Protein AF-A0A1J1IBJ7-F1 (afdb_monomer_lite)

Organism: NCBI:txid568069

Structure (mmCIF, N/CA/C/O backbone):
data_AF-A0A1J1IBJ7-F1
#
_entry.id   AF-A0A1J1IBJ7-F1
#
loop_
_atom_site.group_PDB
_atom_site.id
_atom_site.type_symbol
_atom_site.label_atom_id
_atom_site.label_alt_id
_atom_site.label_comp_id
_atom_site.label_asym_id
_atom_site.label_entity_id
_atom_site.label_seq_id
_atom_site.pdbx_PDB_ins_code
_atom_site.Cartn_x
_atom_site.Cartn_y
_atom_site.Cartn_z
_atom_site.occupancy
_atom_site.B_iso_or_equiv
_atom_site.auth_seq_id
_atom_site.auth_comp_id
_atom_site.auth_asym_id
_atom_site.auth_atom_id
_atom_site.pdbx_PDB_model_num
ATOM 1 N N . MET A 1 1 ? 1.649 21.809 20.570 1.00 41.25 1 MET A N 1
ATOM 2 C CA . MET A 1 1 ? 2.883 21.825 21.387 1.00 41.25 1 MET A CA 1
ATOM 3 C C . MET A 1 1 ? 2.924 20.661 22.381 1.00 41.25 1 MET A C 1
ATOM 5 O O . MET A 1 1 ? 3.932 19.978 22.420 1.00 41.25 1 MET A O 1
ATOM 9 N N . GLU A 1 2 ? 1.843 20.361 23.115 1.00 36.00 2 GLU A N 1
ATOM 10 C CA . GLU A 1 2 ? 1.805 19.219 24.062 1.00 36.00 2 GLU A CA 1
ATOM 11 C C . GLU A 1 2 ? 1.763 17.828 23.388 1.00 36.00 2 GLU A C 1
ATOM 13 O O . GLU A 1 2 ? 2.371 16.884 23.884 1.00 36.00 2 GLU A O 1
ATOM 18 N N . LEU A 1 3 ? 1.113 17.695 22.224 1.00 38.12 3 LEU A N 1
ATOM 19 C CA . LEU A 1 3 ? 1.015 16.422 21.486 1.00 38.12 3 LEU A CA 1
ATOM 20 C C . LEU A 1 3 ? 2.350 15.972 20.867 1.00 38.12 3 LEU A C 1
ATOM 22 O O . LEU A 1 3 ? 2.712 14.803 20.975 1.00 38.12 3 LEU A O 1
ATOM 26 N N . GLU A 1 4 ? 3.125 16.901 20.297 1.00 35.66 4 GLU A N 1
ATOM 27 C CA . GLU A 1 4 ? 4.469 16.604 19.777 1.00 35.66 4 GLU A CA 1
ATOM 28 C C . GLU A 1 4 ? 5.432 16.202 20.898 1.00 35.66 4 GLU A C 1
ATOM 30 O O . GLU A 1 4 ? 6.234 15.283 20.728 1.00 35.66 4 GLU A O 1
ATOM 35 N N . GLN A 1 5 ? 5.316 16.833 22.072 1.00 36.25 5 GLN A N 1
ATOM 36 C CA . GLN A 1 5 ? 6.072 16.427 23.254 1.00 36.25 5 GLN A CA 1
ATOM 37 C C . GLN A 1 5 ? 5.669 15.028 23.727 1.00 36.25 5 GLN A C 1
ATOM 39 O O . GLN A 1 5 ? 6.546 14.240 24.061 1.00 36.25 5 GLN A O 1
ATOM 44 N N . SER A 1 6 ? 4.379 14.680 23.699 1.00 34.84 6 SER A N 1
ATOM 45 C CA . SER A 1 6 ? 3.894 13.349 24.090 1.00 34.84 6 SER A CA 1
ATOM 46 C C . SER A 1 6 ? 4.402 12.239 23.159 1.00 34.84 6 SER A C 1
ATOM 48 O O . SER A 1 6 ? 4.945 11.234 23.626 1.00 34.84 6 SER A O 1
ATOM 50 N N . ALA A 1 7 ? 4.329 12.440 21.839 1.00 45.09 7 ALA A N 1
ATOM 51 C CA . ALA A 1 7 ? 4.849 11.484 20.859 1.00 45.09 7 ALA A CA 1
ATOM 52 C C . ALA A 1 7 ? 6.376 11.317 20.974 1.00 45.09 7 ALA A C 1
ATOM 54 O O . ALA A 1 7 ? 6.885 10.193 20.980 1.00 45.09 7 ALA A O 1
AT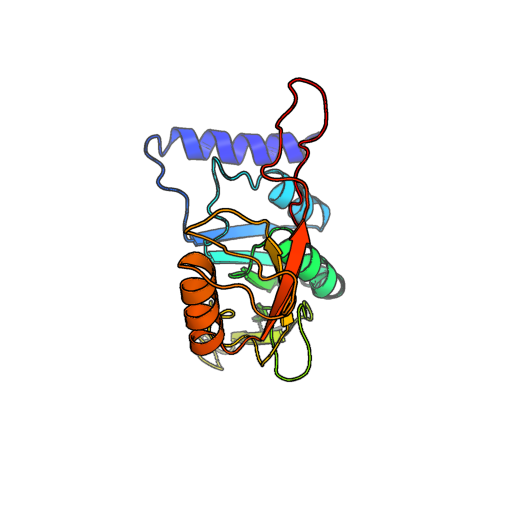OM 55 N N . THR A 1 8 ? 7.099 12.427 21.157 1.00 42.75 8 THR A N 1
ATOM 56 C CA . THR A 1 8 ? 8.558 12.433 21.349 1.00 42.75 8 THR A CA 1
ATOM 57 C C . THR A 1 8 ? 8.954 11.717 22.640 1.00 42.75 8 THR A C 1
ATOM 59 O O . THR A 1 8 ? 9.826 10.852 22.617 1.00 42.75 8 THR A O 1
ATOM 62 N N . LEU A 1 9 ? 8.258 11.984 23.750 1.00 42.09 9 LEU A N 1
ATOM 63 C CA . LEU A 1 9 ? 8.483 11.315 25.033 1.00 42.09 9 LEU A CA 1
ATOM 64 C C . LEU A 1 9 ? 8.224 9.810 24.942 1.00 42.09 9 LEU A C 1
ATOM 66 O O . LEU A 1 9 ? 8.985 9.032 25.510 1.00 42.09 9 LEU A O 1
ATOM 70 N N . THR A 1 10 ? 7.198 9.388 24.202 1.00 53.19 10 THR A N 1
ATOM 71 C CA . THR A 1 10 ? 6.891 7.963 24.007 1.00 53.19 10 THR A CA 1
ATOM 72 C C . THR A 1 10 ? 8.013 7.268 23.230 1.00 53.19 10 THR A C 1
ATOM 74 O O . THR A 1 10 ? 8.486 6.212 23.650 1.00 53.19 10 THR A O 1
ATOM 77 N N . LEU A 1 11 ? 8.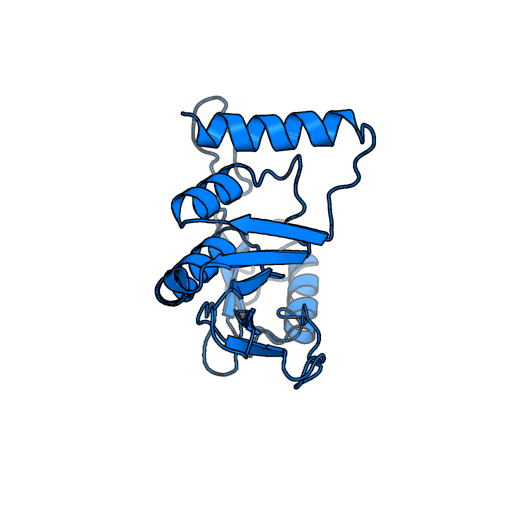521 7.890 22.158 1.00 51.34 11 LEU A N 1
ATOM 78 C CA . LEU A 1 11 ? 9.643 7.362 21.372 1.00 51.34 11 LEU A CA 1
ATOM 79 C C . LEU A 1 11 ? 10.962 7.335 22.166 1.00 51.34 11 LEU A C 1
ATOM 81 O O . LEU A 1 11 ? 11.715 6.359 22.104 1.00 51.34 11 LEU A O 1
ATOM 85 N N . GLU A 1 12 ? 11.252 8.388 22.931 1.00 51.00 12 GLU A N 1
ATOM 86 C CA . GLU A 1 12 ? 12.464 8.504 23.750 1.00 51.00 12 GLU A CA 1
ATOM 87 C C . GLU A 1 12 ? 12.480 7.512 24.916 1.00 51.00 12 GLU A C 1
ATOM 89 O O . GLU A 1 12 ? 13.509 6.895 25.205 1.00 51.00 12 GLU A O 1
ATOM 94 N N . HIS A 1 13 ? 11.341 7.320 25.585 1.00 48.47 13 HIS A N 1
ATOM 95 C CA . HIS A 1 13 ? 11.230 6.350 26.671 1.00 48.47 13 HIS A CA 1
ATOM 96 C C . HIS A 1 13 ? 11.378 4.918 26.138 1.00 48.47 13 HIS A C 1
ATOM 98 O O . HIS A 1 13 ? 12.060 4.096 26.748 1.00 48.47 13 HIS A O 1
ATOM 104 N N . TYR A 1 14 ? 10.810 4.629 24.965 1.00 47.44 14 TYR A N 1
ATOM 105 C CA . TYR A 1 14 ? 10.837 3.298 24.358 1.00 47.44 14 TYR A CA 1
ATOM 106 C C . TYR A 1 14 ? 12.221 2.925 23.795 1.00 47.44 14 TYR A C 1
ATOM 108 O O . TYR A 1 14 ? 12.708 1.812 23.999 1.00 47.44 14 TYR A O 1
ATOM 116 N N . THR A 1 15 ? 12.907 3.874 23.150 1.00 49.31 15 THR A N 1
ATOM 117 C CA . THR A 1 15 ? 14.286 3.695 22.650 1.00 49.31 15 THR A CA 1
ATOM 118 C C . THR A 1 15 ? 15.303 3.507 23.779 1.00 49.31 15 THR A C 1
ATOM 120 O O . THR A 1 15 ? 16.242 2.727 23.622 1.00 49.31 15 THR A O 1
ATOM 123 N N . LYS A 1 16 ? 15.100 4.148 24.940 1.00 52.22 16 LYS A N 1
ATOM 124 C CA . LYS A 1 16 ? 15.929 3.933 26.141 1.00 52.22 16 LYS A CA 1
ATOM 125 C C . LYS A 1 16 ? 15.824 2.519 26.709 1.00 52.22 16 LYS A C 1
ATOM 127 O O . LYS A 1 16 ? 16.809 2.013 27.240 1.00 52.22 16 LYS A O 1
ATOM 132 N N . ILE A 1 17 ? 14.653 1.892 26.611 1.00 53.22 17 ILE A N 1
ATOM 133 C CA . ILE A 1 17 ? 14.421 0.538 27.135 1.00 53.22 17 ILE A CA 1
ATOM 134 C C . ILE A 1 17 ? 14.985 -0.529 26.177 1.00 53.22 17 ILE A C 1
ATOM 136 O O . ILE A 1 17 ? 15.429 -1.587 26.624 1.00 53.22 17 ILE A O 1
ATOM 140 N N . HIS A 1 18 ? 15.048 -0.242 24.871 1.00 50.12 18 HIS A N 1
ATOM 141 C CA . HIS A 1 18 ? 15.483 -1.196 23.844 1.00 50.12 18 HIS A CA 1
ATOM 142 C C . HIS A 1 18 ? 16.596 -0.632 22.933 1.00 50.12 18 HIS A C 1
ATOM 144 O O . HIS A 1 18 ? 16.348 -0.314 21.768 1.00 50.12 18 HIS A O 1
ATOM 150 N N . PRO A 1 19 ? 17.853 -0.559 23.417 1.00 47.25 19 PRO A N 1
ATOM 151 C CA . PRO A 1 19 ? 18.976 0.048 22.686 1.00 47.25 19 PRO A CA 1
ATOM 152 C C . PRO A 1 19 ? 19.415 -0.719 21.420 1.00 47.25 19 PRO A C 1
ATOM 154 O O . PRO A 1 19 ? 20.120 -0.158 20.589 1.00 47.25 19 PRO A O 1
ATOM 157 N N . ASN A 1 20 ? 18.964 -1.968 21.241 1.00 48.66 20 ASN A N 1
ATOM 158 C CA . ASN A 1 20 ? 19.211 -2.816 20.065 1.00 48.66 20 ASN A CA 1
ATOM 159 C C . ASN A 1 20 ? 17.920 -3.063 19.255 1.00 48.66 20 ASN A C 1
ATOM 161 O O . ASN A 1 20 ? 17.611 -4.203 18.908 1.00 48.66 20 ASN A O 1
ATOM 165 N N . MET A 1 21 ? 17.111 -2.027 19.004 1.00 50.44 21 MET A N 1
ATOM 166 C CA . MET A 1 21 ? 15.861 -2.188 18.249 1.00 50.44 21 MET A CA 1
ATOM 167 C C . MET A 1 21 ? 16.121 -2.612 16.797 1.00 50.44 21 MET A C 1
ATOM 169 O O . MET A 1 21 ? 16.517 -1.817 15.946 1.00 50.44 21 MET A O 1
ATOM 173 N N . THR A 1 22 ? 15.796 -3.863 16.489 1.00 56.59 22 THR A N 1
ATOM 174 C CA . THR A 1 22 ? 15.339 -4.249 15.152 1.00 56.59 22 THR A CA 1
ATOM 175 C C . THR A 1 22 ? 14.084 -3.439 14.822 1.00 56.59 22 THR A C 1
ATOM 177 O O . THR A 1 22 ? 13.215 -3.317 15.686 1.00 56.59 22 THR A O 1
ATOM 180 N N . LYS A 1 23 ? 13.971 -2.883 13.605 1.00 60.41 23 LYS A N 1
ATOM 181 C CA . LYS A 1 23 ? 12.782 -2.117 13.182 1.00 60.41 23 LYS A CA 1
ATOM 182 C C . LYS A 1 23 ? 11.502 -2.882 13.546 1.00 60.41 23 LYS A C 1
ATOM 184 O O . LYS A 1 23 ? 11.388 -4.060 13.203 1.00 60.41 23 LYS A O 1
ATOM 189 N N . GLN A 1 24 ? 10.568 -2.234 14.245 1.00 60.50 24 GLN A N 1
ATOM 190 C CA . GLN A 1 24 ? 9.348 -2.892 14.720 1.00 60.50 24 GLN A CA 1
ATOM 191 C C . GLN A 1 24 ? 8.516 -3.380 13.532 1.00 60.50 24 GLN A C 1
ATOM 193 O O . GLN A 1 24 ? 8.136 -2.604 12.654 1.00 60.50 24 GLN A O 1
ATOM 198 N N . SER A 1 25 ? 8.265 -4.688 13.492 1.00 75.25 25 SER A N 1
ATOM 199 C CA . SER A 1 25 ? 7.474 -5.327 12.441 1.00 75.25 25 SER A CA 1
ATOM 200 C C . SER A 1 25 ? 5.986 -5.380 12.767 1.00 75.25 25 SER A C 1
ATOM 202 O O . SER A 1 25 ? 5.210 -5.621 11.857 1.00 75.25 25 SER A O 1
ATOM 204 N N . HIS A 1 26 ? 5.585 -5.154 14.021 1.00 85.00 26 HIS A N 1
ATOM 205 C CA . HIS A 1 26 ? 4.192 -5.171 14.470 1.00 85.00 26 HIS A CA 1
ATOM 206 C C . HIS A 1 26 ? 3.960 -3.983 15.400 1.00 85.00 26 HIS A C 1
ATOM 208 O O . HIS A 1 26 ? 4.653 -3.848 16.406 1.00 85.00 26 HIS A O 1
ATOM 214 N N . ASN A 1 27 ? 3.001 -3.132 15.057 1.00 87.00 27 ASN A N 1
ATOM 215 C CA . ASN A 1 27 ? 2.766 -1.853 15.711 1.00 87.00 27 ASN A CA 1
ATOM 216 C C . ASN A 1 27 ? 1.284 -1.740 16.073 1.00 87.00 27 ASN A C 1
ATOM 218 O O . ASN A 1 27 ? 0.421 -1.977 15.227 1.00 87.00 27 ASN A O 1
ATOM 222 N N . VAL A 1 28 ? 0.997 -1.352 17.315 1.00 90.94 28 VAL A N 1
ATOM 223 C CA . VAL A 1 28 ? -0.349 -0.969 17.756 1.00 90.94 28 VAL A CA 1
ATOM 224 C C . VAL A 1 28 ? -0.318 0.513 18.086 1.00 90.94 28 VAL A C 1
ATOM 226 O O . VAL A 1 28 ? 0.498 0.948 18.897 1.00 90.94 28 VAL A O 1
ATOM 229 N N . VAL A 1 29 ? -1.186 1.283 17.442 1.00 90.88 29 VAL A N 1
ATOM 230 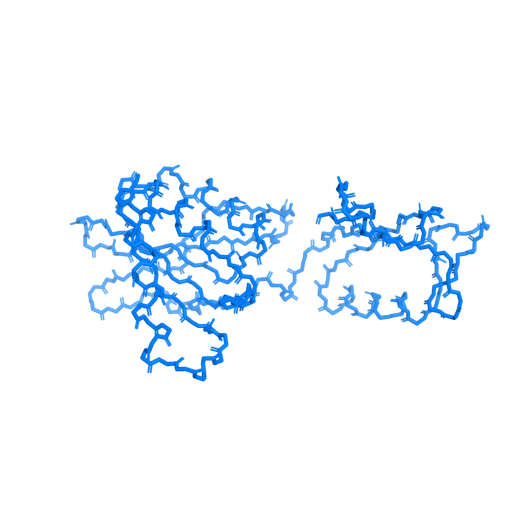C CA . VAL A 1 29 ? -1.235 2.740 17.565 1.00 90.88 29 VAL A CA 1
ATOM 231 C C . VAL A 1 29 ? -2.603 3.128 18.094 1.00 90.88 29 VAL A C 1
ATOM 233 O O . VAL A 1 29 ? -3.618 2.721 17.539 1.00 90.88 29 VAL A O 1
ATOM 236 N N . LEU A 1 30 ? -2.634 3.905 19.170 1.00 92.25 30 LEU A N 1
ATOM 237 C CA . LEU A 1 30 ? -3.870 4.432 19.737 1.00 92.25 30 LEU A CA 1
ATOM 238 C C . LEU A 1 30 ? -3.994 5.894 19.309 1.00 92.25 30 LEU A C 1
ATOM 240 O O . LEU A 1 30 ? -3.149 6.709 19.674 1.00 92.25 30 LEU A O 1
ATOM 244 N N . CYS A 1 31 ? -5.023 6.219 18.530 1.00 92.06 31 CYS A N 1
ATOM 245 C CA . CYS A 1 31 ? -5.261 7.577 18.052 1.00 92.06 31 CYS A CA 1
ATOM 246 C C . CYS A 1 31 ? -6.612 8.076 18.552 1.00 92.06 31 CYS A C 1
ATOM 248 O O . CYS A 1 31 ? -7.646 7.579 18.129 1.00 92.06 31 CYS A O 1
ATOM 250 N N . GLU A 1 32 ? -6.627 9.089 19.416 1.00 88.94 32 GLU A N 1
ATOM 251 C CA . GLU A 1 32 ? -7.872 9.620 20.001 1.00 88.94 32 GLU A CA 1
ATOM 252 C C . GLU A 1 32 ? -8.597 10.635 19.094 1.00 88.94 32 GLU A C 1
ATOM 254 O O . GLU A 1 32 ? -9.769 10.972 19.310 1.00 88.94 32 GLU A O 1
ATOM 259 N N . SER A 1 33 ? -7.908 11.145 18.076 1.00 90.56 33 SER A N 1
ATOM 260 C CA . SER A 1 33 ? -8.411 12.137 17.125 1.00 90.56 33 SER A CA 1
ATOM 261 C C . SER A 1 33 ? -7.653 12.060 15.796 1.00 90.56 33 SER A C 1
ATOM 263 O O . SER A 1 33 ? -6.639 11.362 15.689 1.00 90.56 33 SER A O 1
ATOM 265 N N . ILE A 1 34 ? -8.119 12.802 14.786 1.00 90.94 34 ILE A N 1
ATOM 266 C CA . ILE A 1 34 ? -7.418 12.906 13.501 1.00 90.94 34 ILE A CA 1
ATOM 267 C C . ILE A 1 34 ? -6.055 13.598 13.658 1.00 90.94 34 ILE A C 1
ATOM 269 O O . ILE A 1 34 ? -5.085 13.228 13.004 1.00 90.94 34 ILE A O 1
ATOM 273 N N . GLU A 1 35 ? -5.933 14.544 14.591 1.00 92.06 35 GLU A N 1
ATOM 274 C CA . GLU A 1 35 ? -4.666 15.202 14.921 1.00 92.06 35 GLU A CA 1
ATOM 275 C C . GLU A 1 35 ? -3.674 14.218 15.544 1.00 92.06 35 GLU A C 1
ATOM 277 O O . GLU A 1 35 ? -2.492 14.251 15.212 1.00 92.06 35 GLU A O 1
ATOM 282 N N . SER A 1 36 ? -4.145 13.313 16.409 1.00 91.12 36 SER A N 1
ATOM 283 C CA . SER A 1 36 ? -3.315 12.245 16.976 1.00 91.12 36 SER A CA 1
ATOM 284 C C . SER A 1 36 ? -2.833 11.272 15.895 1.00 91.12 36 SER A C 1
ATOM 286 O O . SER A 1 36 ? -1.660 10.902 15.888 1.00 91.12 36 SER A O 1
ATOM 288 N N . PHE A 1 37 ? -3.698 10.924 14.938 1.00 92.38 37 PHE A N 1
ATOM 289 C CA . PHE A 1 37 ? -3.319 10.130 13.769 1.00 92.38 37 PHE A CA 1
ATOM 290 C C . PHE A 1 37 ? -2.255 10.836 12.917 1.00 92.38 37 PHE A C 1
ATOM 292 O O . PHE A 1 37 ? -1.200 10.262 12.659 1.00 92.38 37 PHE A O 1
ATOM 299 N N . ASN A 1 38 ? -2.463 12.106 12.566 1.00 91.31 38 ASN A N 1
ATOM 300 C CA . ASN A 1 38 ? -1.495 12.891 11.794 1.00 91.31 38 ASN A CA 1
ATOM 301 C C . ASN A 1 38 ? -0.160 13.067 12.536 1.00 91.31 38 ASN A C 1
ATOM 303 O O . ASN A 1 38 ? 0.906 12.980 11.928 1.00 91.31 38 ASN A O 1
ATOM 307 N N . SER A 1 39 ? -0.204 13.260 13.857 1.00 88.88 39 SER A N 1
ATOM 308 C CA . SER A 1 39 ? 0.995 13.319 14.696 1.00 88.88 39 SER A CA 1
ATOM 309 C C . SER A 1 39 ? 1.728 11.981 14.760 1.00 88.88 39 SER A C 1
ATOM 311 O O . SER A 1 39 ? 2.947 11.969 14.883 1.00 88.88 39 SER A O 1
ATOM 313 N N . PHE A 1 40 ? 1.024 10.850 14.698 1.00 88.00 40 PHE A N 1
ATOM 314 C CA . PHE A 1 40 ? 1.672 9.552 14.548 1.00 88.00 40 PHE A CA 1
ATOM 315 C C . PHE A 1 40 ? 2.340 9.444 13.175 1.00 88.00 40 PHE A C 1
ATOM 317 O O . PHE A 1 40 ? 3.514 9.085 13.104 1.00 88.00 40 PHE A O 1
ATOM 324 N N . LEU A 1 41 ? 1.647 9.815 12.096 1.00 88.12 41 LEU A N 1
ATOM 325 C CA . LEU A 1 41 ? 2.210 9.757 10.747 1.00 88.12 41 LEU A CA 1
ATOM 326 C C . LEU A 1 41 ? 3.483 10.600 10.602 1.00 88.12 41 LEU A C 1
ATOM 328 O O . LEU A 1 41 ? 4.436 10.140 9.978 1.00 88.12 41 LEU A O 1
ATOM 332 N N . SER A 1 42 ? 3.559 11.774 11.238 1.00 84.94 42 SER A N 1
ATOM 333 C CA . SER A 1 42 ? 4.776 12.601 11.220 1.00 84.94 42 SER A CA 1
ATOM 334 C C . SER A 1 42 ? 5.967 11.960 11.948 1.00 84.94 42 SER A C 1
ATOM 336 O O . SER A 1 42 ? 7.117 12.309 11.683 1.00 84.94 42 SER A O 1
ATOM 338 N N . THR A 1 43 ? 5.717 10.988 12.832 1.00 79.44 43 THR A N 1
ATOM 339 C CA . THR A 1 43 ? 6.770 10.214 13.513 1.00 79.44 43 THR A CA 1
ATOM 340 C C . THR A 1 43 ? 7.261 9.023 12.687 1.00 79.44 43 THR A C 1
ATOM 342 O O . THR A 1 43 ? 8.323 8.466 12.990 1.00 79.44 43 THR A O 1
ATOM 345 N N . ILE A 1 44 ? 6.527 8.630 11.635 1.00 77.38 44 ILE A N 1
ATOM 346 C CA . ILE A 1 44 ? 6.917 7.522 10.763 1.00 77.38 44 ILE A CA 1
ATOM 347 C C . ILE A 1 44 ? 8.137 7.947 9.953 1.00 77.38 44 ILE A C 1
ATOM 349 O O . ILE A 1 44 ? 8.064 8.655 8.954 1.00 77.38 44 ILE A O 1
ATOM 353 N N . ASN A 1 45 ? 9.291 7.469 10.400 1.00 74.31 45 ASN A N 1
ATOM 354 C CA . ASN A 1 45 ? 10.572 7.708 9.765 1.00 74.31 45 ASN A CA 1
ATOM 355 C C . ASN A 1 45 ? 11.259 6.362 9.479 1.00 74.31 45 ASN A C 1
ATOM 357 O O . ASN A 1 45 ? 11.290 5.511 10.376 1.00 74.31 45 ASN A O 1
ATOM 361 N N . PRO A 1 46 ? 11.882 6.169 8.296 1.00 70.94 46 PRO A N 1
ATOM 362 C CA . PRO A 1 46 ? 12.614 4.945 7.953 1.00 70.94 46 PRO A CA 1
ATOM 363 C C . PRO A 1 46 ? 13.708 4.529 8.954 1.00 70.94 46 PRO A C 1
ATOM 365 O O . PRO A 1 46 ? 14.127 3.366 8.950 1.00 70.94 46 PRO A O 1
ATOM 368 N N . LYS A 1 47 ? 14.181 5.452 9.802 1.00 69.88 47 LYS A N 1
ATOM 369 C CA . LYS A 1 47 ? 15.123 5.197 10.900 1.00 69.88 47 LYS A CA 1
ATOM 370 C C . LYS A 1 47 ? 14.511 4.366 12.030 1.00 69.88 47 LYS A C 1
ATOM 372 O O . LYS A 1 47 ? 15.212 3.544 12.612 1.00 69.88 47 LYS A O 1
ATOM 377 N N . TYR A 1 48 ? 13.231 4.572 12.331 1.00 66.38 48 TYR A N 1
ATOM 378 C CA . TYR A 1 48 ? 12.560 3.980 13.494 1.00 66.38 48 TYR A CA 1
ATOM 379 C C . TYR A 1 48 ? 11.460 2.987 13.105 1.00 66.38 48 TYR A C 1
ATOM 381 O O . TYR A 1 48 ? 11.205 2.038 13.844 1.00 66.38 48 TYR A O 1
ATOM 389 N N . PHE A 1 49 ? 10.866 3.150 11.923 1.00 68.38 49 PHE A N 1
ATOM 390 C CA . PHE A 1 49 ? 9.752 2.342 11.446 1.00 68.38 49 PHE A CA 1
ATOM 391 C C . PHE A 1 49 ? 10.104 1.545 10.190 1.00 68.38 49 PHE A C 1
ATOM 393 O O . PHE A 1 49 ? 10.923 1.947 9.357 1.00 68.38 49 PHE A O 1
ATOM 400 N N . ASN A 1 50 ? 9.473 0.377 10.069 1.00 72.88 50 ASN A N 1
ATOM 401 C CA . ASN A 1 50 ? 9.487 -0.426 8.858 1.00 72.88 50 ASN A CA 1
ATOM 402 C C . ASN A 1 50 ? 8.177 -0.196 8.097 1.00 72.88 50 ASN A C 1
ATOM 404 O O . ASN A 1 50 ? 7.137 -0.647 8.560 1.00 72.88 50 ASN A O 1
ATOM 408 N N . PHE A 1 51 ? 8.229 0.424 6.917 1.00 76.31 51 PHE A N 1
ATOM 409 C CA . PHE A 1 51 ? 7.049 0.606 6.057 1.00 76.31 51 PHE A CA 1
ATOM 410 C C . PHE A 1 51 ? 6.406 -0.723 5.617 1.00 76.31 51 PHE A C 1
ATOM 412 O O . PHE A 1 51 ? 5.226 -0.760 5.289 1.00 76.31 51 PHE A O 1
ATOM 419 N N . GLN A 1 52 ? 7.154 -1.832 5.668 1.00 80.69 52 GLN A N 1
ATOM 420 C CA . GLN A 1 52 ? 6.628 -3.184 5.444 1.00 80.69 52 GLN A CA 1
ATOM 421 C C . GLN A 1 52 ? 6.057 -3.838 6.716 1.00 80.69 52 GLN A C 1
ATOM 423 O O . GLN A 1 52 ? 5.595 -4.977 6.666 1.00 80.69 52 GLN A O 1
ATOM 428 N N . GLY A 1 53 ? 6.121 -3.155 7.862 1.00 86.38 53 GLY A N 1
ATOM 429 C CA . GLY A 1 53 ? 5.568 -3.624 9.129 1.00 86.38 53 GLY A CA 1
ATOM 430 C C . GLY A 1 53 ? 4.040 -3.673 9.123 1.00 86.38 53 GLY A C 1
ATOM 431 O O . GLY A 1 53 ? 3.384 -3.072 8.279 1.00 86.38 53 GLY A O 1
ATOM 432 N N . TYR A 1 54 ? 3.485 -4.397 10.086 1.00 90.94 54 TYR A N 1
ATOM 433 C CA . TYR A 1 54 ? 2.059 -4.532 10.342 1.00 90.94 54 TYR A CA 1
ATOM 434 C C . TYR A 1 54 ? 1.603 -3.455 11.329 1.00 90.94 54 TYR A C 1
ATOM 436 O O . TYR A 1 54 ? 2.238 -3.259 12.368 1.00 90.94 54 TYR A O 1
ATOM 444 N N . TYR A 1 55 ? 0.510 -2.765 11.016 1.00 92.75 55 TYR A N 1
ATOM 445 C CA . TYR A 1 55 ? -0.020 -1.653 11.804 1.00 92.75 55 TYR A CA 1
ATOM 446 C C . TYR A 1 55 ? -1.489 -1.893 12.150 1.00 92.75 55 TYR A C 1
ATOM 448 O O . TYR A 1 55 ? -2.343 -1.961 11.272 1.00 92.75 55 TYR A O 1
ATOM 456 N N . LEU A 1 56 ? -1.801 -1.991 13.438 1.00 94.69 56 LEU A N 1
ATOM 457 C CA . LEU A 1 56 ? -3.168 -1.920 13.940 1.00 94.69 56 LEU A CA 1
ATOM 458 C C . LEU A 1 56 ? -3.374 -0.543 14.563 1.00 94.69 56 LEU A C 1
ATOM 460 O O . LEU A 1 56 ? -2.730 -0.215 15.558 1.00 94.69 56 LEU A O 1
ATOM 464 N N . ILE A 1 57 ? -4.259 0.260 13.987 1.00 94.56 57 ILE A N 1
ATOM 465 C CA . ILE A 1 57 ? -4.562 1.598 14.492 1.00 94.56 57 ILE A CA 1
ATOM 466 C C . ILE A 1 57 ? -5.951 1.566 15.111 1.00 94.56 57 ILE A C 1
ATOM 468 O O . ILE A 1 57 ? -6.942 1.271 14.447 1.00 94.56 57 ILE A O 1
ATOM 472 N N . VAL A 1 58 ? -6.014 1.864 16.398 1.00 94.06 58 VAL A N 1
ATOM 473 C CA . VAL A 1 58 ? -7.243 1.903 17.177 1.00 94.06 58 VAL A CA 1
ATOM 474 C C . VAL A 1 58 ? -7.721 3.345 17.238 1.00 94.06 58 VAL A C 1
ATOM 476 O O . VAL A 1 58 ? -6.969 4.232 17.647 1.00 94.06 58 VAL A O 1
ATOM 479 N N . ILE A 1 59 ? -8.964 3.573 16.825 1.00 92.69 59 ILE A N 1
ATOM 480 C CA . ILE A 1 59 ? -9.565 4.906 16.719 1.00 92.69 59 ILE A CA 1
ATOM 481 C C . ILE A 1 59 ? -10.924 4.955 17.416 1.00 92.69 59 ILE A C 1
ATOM 483 O O . ILE A 1 59 ? -11.600 3.939 17.494 1.00 92.69 59 ILE A O 1
ATOM 487 N N . PRO A 1 60 ? -11.394 6.108 17.909 1.00 90.44 60 PRO A N 1
ATOM 488 C CA . PRO A 1 60 ? -12.777 6.254 18.339 1.00 90.44 60 PRO A CA 1
ATOM 489 C C . PRO A 1 60 ? -13.757 6.087 17.173 1.00 90.44 60 PRO A C 1
ATOM 491 O O . PRO A 1 60 ? -13.504 6.593 16.081 1.00 90.44 60 PRO A O 1
ATOM 494 N N . GLY A 1 61 ? -14.930 5.498 17.427 1.00 85.19 61 GLY A N 1
ATOM 495 C CA . GLY A 1 61 ? -15.965 5.272 16.409 1.00 85.19 61 GLY A CA 1
ATOM 496 C C . GLY A 1 61 ? -16.437 6.528 15.664 1.00 85.19 61 GLY A C 1
ATOM 497 O O . GLY A 1 61 ? -16.819 6.443 14.505 1.00 85.19 61 GLY A O 1
ATOM 498 N N . ARG A 1 62 ? -16.325 7.722 16.264 1.00 85.56 62 ARG A N 1
ATOM 499 C CA . ARG A 1 62 ? -16.608 9.000 15.573 1.00 85.56 62 ARG A CA 1
ATOM 500 C C . ARG A 1 62 ? -15.698 9.265 14.367 1.00 85.56 62 ARG A C 1
ATOM 502 O O . ARG A 1 62 ? -16.049 10.081 13.533 1.00 85.56 62 ARG A O 1
ATOM 509 N N . LEU A 1 63 ? -14.534 8.615 14.284 1.00 86.62 63 LEU A N 1
ATOM 510 C CA . LEU A 1 63 ? -13.600 8.784 13.169 1.00 86.62 63 LEU A CA 1
ATOM 511 C C . LEU A 1 63 ? -13.927 7.889 11.966 1.00 86.62 63 LEU A C 1
ATOM 513 O O . LEU A 1 63 ? -13.190 7.901 10.984 1.00 86.62 63 LEU A O 1
ATOM 517 N N . TYR A 1 64 ? -15.031 7.139 12.024 1.00 85.62 64 TYR A N 1
ATOM 518 C CA . TYR A 1 64 ? -15.472 6.264 10.941 1.00 85.62 64 TYR A CA 1
ATOM 519 C C . TYR A 1 64 ? -15.602 6.996 9.598 1.00 85.62 64 TYR A C 1
ATOM 521 O O . TYR A 1 64 ? -15.179 6.489 8.562 1.00 85.62 64 TYR A O 1
ATOM 529 N N . GLU A 1 65 ? -16.119 8.227 9.619 1.00 88.62 65 GLU A N 1
ATOM 530 C CA . GLU A 1 65 ? -16.302 9.044 8.414 1.00 88.62 65 GLU A CA 1
ATOM 531 C C . GLU A 1 65 ? -14.982 9.449 7.735 1.00 88.62 65 GLU A C 1
ATOM 533 O O . GLU A 1 65 ? -14.966 9.691 6.532 1.00 88.62 65 GLU A O 1
ATOM 538 N N . TYR A 1 66 ? -13.864 9.441 8.468 1.00 93.38 66 TYR A N 1
ATOM 539 C CA . TYR A 1 66 ? -12.539 9.810 7.960 1.00 93.38 66 TYR A CA 1
ATOM 540 C C . TYR A 1 66 ? -11.695 8.605 7.525 1.00 93.38 66 TYR A C 1
ATOM 542 O O . TYR A 1 66 ? -10.566 8.781 7.069 1.00 93.38 66 TYR A O 1
ATOM 550 N N . MET A 1 67 ? -12.198 7.370 7.645 1.00 93.75 67 MET A N 1
ATOM 551 C CA . MET A 1 67 ? -11.396 6.164 7.380 1.00 93.75 67 MET A CA 1
ATOM 552 C C . MET A 1 67 ? -10.865 6.102 5.947 1.00 93.75 67 MET A C 1
ATOM 554 O O . MET A 1 67 ? -9.740 5.654 5.735 1.00 93.75 67 MET A O 1
ATOM 558 N N . SER A 1 68 ? -11.647 6.573 4.972 1.00 95.19 68 SER A N 1
ATOM 559 C CA . SER A 1 68 ? -11.207 6.633 3.575 1.00 95.19 68 SER A CA 1
ATOM 560 C C . SER A 1 68 ? -9.995 7.555 3.408 1.00 95.19 68 SER A C 1
ATOM 562 O O . SER A 1 68 ? -9.016 7.172 2.769 1.00 95.19 68 SER A O 1
ATOM 564 N N . ASP A 1 69 ? -10.017 8.735 4.034 1.00 95.94 69 ASP A N 1
ATOM 565 C CA . ASP A 1 69 ? -8.913 9.702 3.979 1.00 95.94 69 ASP A CA 1
ATOM 566 C C . ASP A 1 69 ? -7.684 9.200 4.744 1.00 95.94 69 ASP A C 1
ATOM 568 O O . ASP A 1 69 ? -6.544 9.359 4.300 1.00 95.94 69 ASP A O 1
ATOM 572 N N . MET A 1 70 ? -7.903 8.528 5.876 1.00 96.44 70 MET A N 1
ATOM 573 C CA . MET A 1 70 ? -6.837 7.873 6.631 1.00 96.44 70 MET A CA 1
ATOM 574 C C . MET A 1 70 ? -6.145 6.793 5.793 1.00 96.44 70 MET A C 1
ATOM 576 O O . MET A 1 70 ? -4.915 6.776 5.717 1.00 96.44 70 MET A O 1
ATOM 580 N N . PHE A 1 71 ? -6.907 5.914 5.132 1.00 97.31 71 PHE A N 1
ATOM 581 C CA . PHE A 1 71 ? -6.339 4.898 4.245 1.00 97.31 71 PHE A CA 1
ATOM 582 C C . PHE A 1 71 ? -5.652 5.508 3.026 1.00 97.31 71 PHE A C 1
ATOM 584 O O . PHE A 1 71 ? -4.573 5.043 2.666 1.00 97.31 71 PHE A O 1
ATOM 591 N N . ALA A 1 72 ? -6.203 6.575 2.444 1.00 96.38 72 ALA A N 1
ATOM 592 C CA . ALA A 1 72 ? -5.549 7.313 1.365 1.00 96.38 72 ALA A CA 1
ATOM 593 C C . ALA A 1 72 ? -4.189 7.875 1.798 1.00 96.38 72 ALA A C 1
ATOM 595 O O . ALA A 1 72 ? -3.188 7.726 1.095 1.00 96.38 72 ALA A O 1
ATOM 596 N N . THR A 1 73 ? -4.130 8.444 3.002 1.00 95.12 73 THR A N 1
ATOM 597 C CA . THR A 1 73 ? -2.890 8.975 3.573 1.00 95.12 73 THR A CA 1
ATOM 598 C C . THR A 1 73 ? -1.875 7.854 3.816 1.00 95.12 73 THR A C 1
ATOM 600 O O . THR A 1 73 ? -0.725 7.958 3.397 1.00 95.12 73 THR A O 1
ATOM 603 N N . LEU A 1 74 ? -2.290 6.734 4.413 1.00 94.38 74 LEU A N 1
ATOM 604 C CA . LEU A 1 74 ? -1.419 5.572 4.641 1.00 94.38 74 LEU A CA 1
ATOM 605 C C . LEU A 1 74 ? -0.896 4.976 3.328 1.00 94.38 74 LEU A C 1
ATOM 607 O O . LEU A 1 74 ? 0.280 4.622 3.240 1.00 94.38 74 LEU A O 1
ATOM 611 N N . TRP A 1 75 ? -1.742 4.911 2.300 1.00 94.19 75 TRP A N 1
ATOM 612 C CA . TRP A 1 75 ? -1.359 4.456 0.968 1.00 94.19 75 TRP A CA 1
ATOM 613 C C . TRP A 1 75 ? -0.306 5.364 0.327 1.00 94.19 75 TRP A C 1
ATOM 615 O O . TRP A 1 75 ? 0.701 4.854 -0.158 1.00 94.19 75 TRP A O 1
ATOM 625 N N . SER A 1 76 ? -0.455 6.693 0.417 1.00 92.06 76 SER A N 1
ATOM 626 C CA . SER A 1 76 ? 0.571 7.637 -0.069 1.00 92.06 76 SER A CA 1
ATO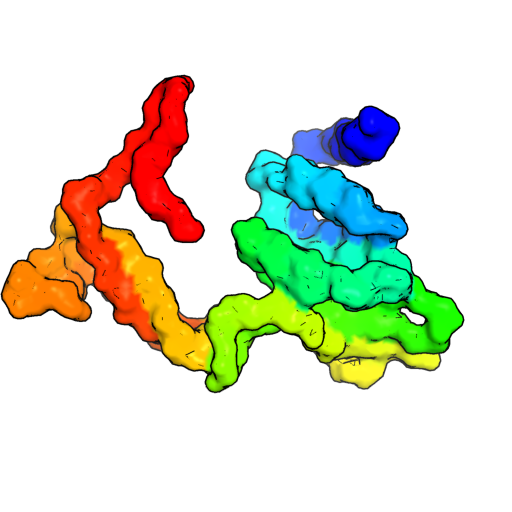M 627 C C . SER A 1 76 ? 1.922 7.496 0.647 1.00 92.06 76 SER A C 1
ATOM 629 O O . SER A 1 76 ? 2.970 7.813 0.090 1.00 92.06 76 SER A O 1
ATOM 631 N N . LEU A 1 77 ? 1.912 6.960 1.871 1.00 89.56 77 LEU A N 1
ATOM 632 C CA . LEU A 1 77 ? 3.106 6.656 2.658 1.00 89.56 77 LEU A CA 1
ATOM 633 C C . LEU A 1 77 ? 3.617 5.223 2.436 1.00 89.56 77 LEU A C 1
ATOM 635 O O . LEU A 1 77 ? 4.519 4.780 3.145 1.00 89.56 77 LEU A O 1
ATO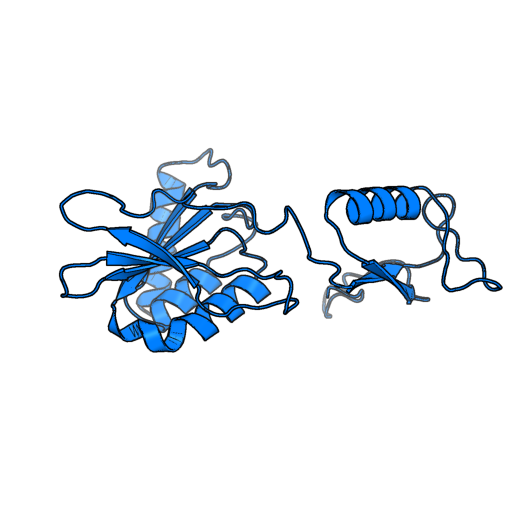M 639 N N . HIS A 1 78 ? 3.061 4.494 1.464 1.00 89.69 78 HIS A N 1
ATOM 640 C CA . HIS A 1 78 ? 3.381 3.097 1.157 1.00 89.69 78 HIS A CA 1
ATOM 641 C C . HIS A 1 78 ? 3.145 2.128 2.333 1.00 89.69 78 HIS A C 1
ATOM 643 O O . HIS A 1 78 ? 3.750 1.055 2.404 1.00 89.69 78 HIS A O 1
ATOM 649 N N . ILE A 1 79 ? 2.241 2.475 3.255 1.00 91.50 79 ILE A N 1
ATOM 650 C CA . ILE A 1 79 ? 1.858 1.636 4.396 1.00 91.50 79 ILE A CA 1
ATOM 651 C C . ILE A 1 79 ? 0.647 0.793 3.992 1.00 91.50 79 ILE A C 1
ATOM 653 O O . ILE A 1 79 ? -0.512 1.206 4.083 1.00 91.50 79 ILE A O 1
ATOM 657 N N . VAL A 1 80 ? 0.938 -0.417 3.521 1.00 93.31 80 VAL A N 1
ATOM 658 C CA . VAL A 1 80 ? -0.059 -1.339 2.949 1.00 93.31 80 VAL A CA 1
ATOM 659 C C . VAL A 1 80 ? -0.650 -2.275 4.004 1.00 93.31 80 VAL A C 1
ATOM 661 O O . VAL A 1 80 ? -1.853 -2.545 4.016 1.00 93.31 80 VAL A O 1
ATOM 664 N N . ASN A 1 81 ? 0.183 -2.739 4.932 1.00 94.62 81 ASN A N 1
ATOM 665 C CA . ASN A 1 81 ? -0.172 -3.713 5.961 1.00 94.62 81 ASN A CA 1
ATOM 666 C C . ASN A 1 81 ? -0.793 -3.029 7.188 1.00 94.62 81 ASN A C 1
ATOM 668 O O . ASN A 1 81 ? -0.216 -3.024 8.274 1.00 94.62 81 ASN A O 1
ATOM 672 N N . VAL A 1 82 ? -1.965 -2.423 7.008 1.00 95.50 82 VAL A N 1
ATOM 673 C CA . VAL A 1 82 ? -2.650 -1.652 8.052 1.00 95.50 82 VAL A CA 1
ATOM 674 C C . VAL A 1 82 ? -4.111 -2.039 8.197 1.00 95.50 82 VAL A C 1
ATOM 676 O O . VAL A 1 82 ? -4.793 -2.271 7.198 1.00 95.50 82 VAL A O 1
ATOM 679 N N . ASN A 1 83 ? -4.580 -2.050 9.444 1.00 96.62 83 ASN A N 1
ATOM 680 C CA . ASN A 1 83 ? -5.985 -2.166 9.801 1.00 96.62 83 ASN A CA 1
ATOM 681 C C . ASN A 1 83 ? -6.393 -1.059 10.764 1.00 96.62 83 ASN A C 1
ATOM 683 O O . ASN A 1 83 ? -5.621 -0.681 11.647 1.00 96.62 83 ASN A O 1
ATOM 687 N N . LEU A 1 84 ? -7.629 -0.595 10.620 1.00 96.06 84 LEU A N 1
ATOM 688 C CA . LEU A 1 84 ? -8.262 0.343 11.531 1.00 96.06 84 LEU A CA 1
ATOM 689 C C . LEU A 1 84 ? -9.310 -0.394 12.370 1.00 96.06 84 LEU A C 1
ATOM 691 O O . LEU A 1 84 ? -10.175 -1.079 11.823 1.00 96.06 84 LEU A O 1
ATOM 695 N N . LEU A 1 85 ? -9.232 -0.229 13.687 1.00 94.31 85 LEU A N 1
ATOM 696 C CA . LEU A 1 85 ? -10.193 -0.740 14.661 1.00 94.31 85 LEU A CA 1
ATOM 697 C C . LEU A 1 85 ? -10.920 0.450 15.309 1.00 94.31 85 LEU A C 1
ATOM 699 O O . LEU A 1 85 ? -10.394 1.043 16.257 1.00 94.31 85 LEU A O 1
ATOM 703 N N . PRO A 1 86 ? -12.092 0.852 14.791 1.00 91.75 86 PRO A N 1
ATOM 704 C CA . PRO A 1 86 ? -12.963 1.795 15.472 1.00 91.75 86 PRO A CA 1
ATOM 705 C C . PRO A 1 86 ? -13.553 1.183 16.748 1.00 91.75 86 PRO A C 1
ATOM 707 O O . PRO A 1 86 ? -14.298 0.214 16.692 1.00 91.75 86 PRO A O 1
ATOM 710 N N . LEU A 1 87 ? -13.268 1.798 17.893 1.00 87.50 87 LEU A N 1
ATOM 711 C CA . LEU A 1 87 ? -13.918 1.507 19.165 1.00 87.50 87 LEU A CA 1
ATOM 712 C C . LEU A 1 87 ? -15.283 2.188 19.182 1.00 87.50 87 LEU A C 1
ATOM 714 O O . LEU A 1 87 ? -15.385 3.416 19.328 1.00 87.50 87 LEU A O 1
ATOM 718 N N . THR A 1 88 ? -16.329 1.392 19.005 1.00 80.94 88 THR A N 1
ATOM 719 C CA . THR A 1 88 ? -17.712 1.850 19.137 1.00 80.94 88 THR A CA 1
ATOM 720 C C . THR A 1 88 ? -18.254 1.479 20.518 1.00 80.94 88 THR A C 1
ATOM 722 O O . THR A 1 88 ? -17.601 0.789 21.293 1.00 80.94 88 THR A O 1
ATOM 725 N N . ARG A 1 89 ? -19.413 2.032 20.890 1.00 70.62 89 ARG A N 1
ATOM 726 C CA . ARG A 1 89 ? -20.102 1.633 22.131 1.00 70.62 89 ARG A CA 1
ATOM 727 C C . ARG A 1 89 ? -21.046 0.449 21.916 1.00 70.62 89 ARG A C 1
ATOM 729 O O . ARG A 1 89 ? -21.651 0.007 22.888 1.00 70.62 89 ARG A O 1
ATOM 736 N N . ASP A 1 90 ? -21.204 0.019 20.670 1.00 68.31 90 ASP A N 1
ATOM 737 C CA . ASP A 1 90 ? -22.088 -1.072 20.291 1.00 68.31 90 ASP A CA 1
ATOM 738 C C . ASP A 1 90 ? -21.366 -2.416 20.476 1.00 68.31 90 ASP A C 1
ATOM 740 O O . ASP A 1 90 ? -20.144 -2.460 20.602 1.00 68.31 90 ASP A O 1
ATOM 744 N N . ASP A 1 91 ? -22.124 -3.512 20.515 1.00 65.12 91 ASP A N 1
ATOM 745 C CA . ASP A 1 91 ? -21.609 -4.846 20.871 1.00 65.12 91 ASP A CA 1
ATOM 746 C C . ASP A 1 91 ? -20.633 -5.454 19.840 1.00 65.12 91 ASP A C 1
ATOM 748 O O . ASP A 1 91 ? -20.002 -6.472 20.129 1.00 65.12 91 ASP A O 1
ATOM 752 N N . ASP A 1 92 ? -20.501 -4.851 18.653 1.00 74.81 92 ASP A N 1
ATOM 753 C CA . ASP A 1 92 ? -19.652 -5.352 17.572 1.00 74.81 92 ASP A CA 1
ATOM 754 C C . ASP A 1 92 ? -18.450 -4.437 17.307 1.00 74.81 92 ASP A C 1
ATOM 756 O O . ASP A 1 92 ? -18.584 -3.310 16.820 1.00 74.81 92 ASP A O 1
ATOM 760 N N . ASP A 1 93 ? -17.252 -4.975 17.533 1.00 84.44 93 ASP A N 1
ATOM 761 C CA . ASP A 1 93 ? -15.997 -4.331 17.150 1.00 84.44 93 ASP A CA 1
ATOM 762 C C . ASP A 1 93 ? -15.588 -4.789 15.745 1.00 84.44 93 ASP A C 1
ATOM 764 O O . ASP A 1 93 ? -15.123 -5.914 15.534 1.00 84.44 93 ASP A O 1
ATOM 768 N N . PHE A 1 94 ? -15.768 -3.911 14.761 1.00 91.75 94 PHE A N 1
ATOM 769 C CA . PHE A 1 94 ? -15.405 -4.162 13.367 1.00 91.75 94 PHE A CA 1
ATOM 770 C C . PHE A 1 94 ? -13.948 -3.784 13.099 1.00 91.75 94 PHE A C 1
ATOM 772 O O . PHE A 1 94 ? -13.496 -2.711 13.492 1.00 91.75 94 PHE A O 1
ATOM 779 N N . ILE A 1 95 ? -13.228 -4.617 12.349 1.00 94.31 95 ILE A N 1
ATOM 780 C CA . ILE A 1 95 ? -11.911 -4.278 11.805 1.00 94.31 95 ILE A CA 1
ATOM 781 C C . ILE A 1 95 ? -12.057 -3.947 10.330 1.00 94.31 95 ILE A C 1
ATOM 783 O O . ILE A 1 95 ? -12.685 -4.686 9.575 1.00 94.31 95 ILE A O 1
ATOM 787 N N . TYR A 1 96 ? -11.406 -2.869 9.912 1.00 96.38 96 TYR A N 1
ATOM 788 C CA . TYR A 1 96 ? -11.365 -2.441 8.523 1.00 96.38 96 TYR A CA 1
ATOM 789 C C . TYR A 1 96 ? -9.945 -2.446 7.986 1.00 96.38 96 TYR A C 1
ATOM 791 O O . TYR A 1 96 ? -8.981 -2.166 8.695 1.00 96.38 96 TYR A O 1
ATOM 799 N N . THR A 1 97 ? -9.835 -2.701 6.693 1.00 97.31 97 THR A N 1
ATOM 800 C CA . THR A 1 97 ? -8.606 -2.587 5.915 1.00 97.31 97 THR A CA 1
ATOM 801 C C . THR A 1 97 ? -8.932 -1.962 4.557 1.00 97.31 97 THR A C 1
ATOM 803 O O . THR A 1 97 ? -10.088 -1.658 4.282 1.00 97.31 97 THR A O 1
ATOM 806 N N . TYR A 1 98 ? -7.941 -1.770 3.694 1.00 96.62 98 TYR A N 1
ATOM 807 C CA . TYR A 1 98 ? -8.160 -1.393 2.292 1.00 96.62 98 TYR A CA 1
ATOM 808 C C . TYR A 1 98 ? -7.396 -2.328 1.356 1.00 96.62 98 TYR A C 1
ATOM 810 O O . TYR A 1 98 ? -6.393 -2.921 1.764 1.00 96.62 98 TYR A O 1
ATOM 818 N N . TYR A 1 99 ? -7.844 -2.431 0.106 1.00 96.38 99 TYR A N 1
ATOM 819 C CA . TYR A 1 99 ? -7.190 -3.219 -0.936 1.00 96.38 99 TYR A CA 1
ATOM 820 C C . TYR A 1 99 ? -6.803 -2.304 -2.100 1.00 96.38 99 TYR A C 1
ATOM 822 O O . TYR A 1 99 ? -7.682 -1.936 -2.878 1.00 96.38 99 TYR A O 1
ATOM 830 N N . PRO A 1 100 ? -5.508 -1.955 -2.251 1.00 95.69 100 PRO A N 1
ATOM 831 C CA . PRO A 1 100 ? -5.074 -1.054 -3.312 1.00 95.69 100 PRO A CA 1
ATOM 832 C C . PRO A 1 100 ? -5.351 -1.631 -4.699 1.00 95.69 100 PRO A C 1
ATOM 834 O O . PRO A 1 100 ? -5.579 -0.873 -5.628 1.00 95.69 100 PRO A O 1
ATOM 837 N N . PHE A 1 101 ? -5.377 -2.953 -4.856 1.00 96.06 101 PHE A N 1
ATOM 838 C CA . PHE A 1 101 ? -5.627 -3.595 -6.142 1.00 96.06 101 PHE A CA 1
ATOM 839 C C . PHE A 1 101 ? -6.841 -4.512 -6.049 1.00 96.06 101 PHE A C 1
ATOM 841 O O . PHE A 1 101 ? -6.918 -5.372 -5.169 1.00 96.06 101 PHE A O 1
ATOM 848 N N . THR A 1 102 ? -7.786 -4.324 -6.967 1.00 94.38 102 THR A N 1
ATOM 849 C CA . THR A 1 102 ? -8.976 -5.166 -7.125 1.00 94.38 102 THR A CA 1
ATOM 850 C C . THR A 1 102 ? -9.252 -5.387 -8.609 1.00 94.38 102 THR A C 1
ATOM 852 O O . THR A 1 102 ? -8.699 -4.697 -9.460 1.00 94.38 102 THR A O 1
ATOM 855 N N . SER A 1 103 ? -10.171 -6.292 -8.949 1.00 93.56 103 SER A N 1
ATOM 856 C CA . SER A 1 103 ? -10.593 -6.490 -10.344 1.00 93.56 103 SER A CA 1
ATOM 857 C C . SER A 1 103 ? -11.281 -5.273 -10.976 1.00 93.56 103 SER A C 1
ATOM 859 O O . SER A 1 103 ? -11.541 -5.290 -12.176 1.00 93.56 103 SER A O 1
ATOM 861 N N . LEU A 1 104 ? -11.652 -4.268 -10.177 1.00 93.06 104 LEU A N 1
ATOM 862 C CA . LEU A 1 104 ? -12.394 -3.088 -10.621 1.00 93.06 104 LEU A CA 1
ATOM 863 C C . LEU A 1 104 ? -11.548 -1.814 -10.609 1.00 93.06 104 LEU A C 1
ATOM 865 O O . LEU A 1 104 ? -11.876 -0.883 -11.339 1.00 93.06 104 LEU A O 1
ATOM 869 N N . ASP A 1 105 ? -10.511 -1.757 -9.773 1.00 92.94 105 ASP A N 1
ATOM 870 C CA . ASP A 1 105 ? -9.825 -0.507 -9.463 1.00 92.94 105 ASP A CA 1
ATOM 871 C C . ASP A 1 105 ? -8.353 -0.712 -9.071 1.00 92.94 105 ASP A C 1
ATOM 873 O O . ASP A 1 105 ? -7.988 -1.718 -8.450 1.00 92.94 105 ASP A O 1
ATOM 877 N N . CYS A 1 106 ? -7.534 0.285 -9.411 1.00 94.00 106 CYS A N 1
ATOM 878 C CA . CYS A 1 106 ? -6.098 0.356 -9.166 1.00 94.00 106 CYS A CA 1
ATOM 879 C C . CYS A 1 106 ? -5.791 1.575 -8.287 1.00 94.00 106 CYS A C 1
ATOM 881 O O . CYS A 1 106 ? -5.954 2.714 -8.711 1.00 94.00 106 CYS A O 1
ATOM 883 N N . GLY A 1 107 ? -5.286 1.337 -7.082 1.00 92.00 107 GLY A N 1
ATOM 884 C CA . GLY A 1 107 ? -5.066 2.352 -6.052 1.00 92.00 107 GLY A CA 1
ATOM 885 C C . GLY A 1 107 ? -6.285 2.634 -5.168 1.00 92.00 107 GLY A C 1
ATOM 886 O O . GLY A 1 107 ? -6.371 3.727 -4.615 1.00 92.00 107 GLY A O 1
ATOM 887 N N . SER A 1 108 ? -7.221 1.690 -5.018 1.00 94.44 108 SER A N 1
ATOM 888 C CA . SER A 1 108 ? -8.404 1.900 -4.171 1.00 94.44 108 SER A CA 1
ATOM 889 C C . SER A 1 108 ? -8.039 1.929 -2.686 1.00 94.44 108 SER A C 1
ATOM 891 O O . SER A 1 108 ? -7.387 1.027 -2.162 1.00 94.44 108 SER A O 1
ATOM 893 N N . THR A 1 109 ? -8.494 2.957 -1.980 1.00 95.62 109 THR A N 1
ATOM 894 C CA . THR A 1 109 ? -8.273 3.126 -0.532 1.00 95.62 109 THR A CA 1
ATOM 895 C C . THR A 1 109 ? -9.584 3.109 0.243 1.00 95.62 109 THR A C 1
ATOM 897 O O . THR A 1 109 ? -9.637 3.526 1.399 1.00 95.62 109 THR A O 1
ATOM 900 N N . LEU A 1 110 ? -10.657 2.633 -0.395 1.00 95.88 110 LEU A N 1
ATOM 901 C CA . LEU A 1 110 ? -11.964 2.543 0.237 1.00 95.88 110 LEU A CA 1
ATOM 902 C C . LEU A 1 110 ? -11.919 1.551 1.410 1.00 95.88 110 LEU A C 1
ATOM 904 O O . LEU A 1 110 ? -11.335 0.470 1.271 1.00 95.88 110 LEU A O 1
ATOM 908 N N . PRO A 1 111 ? -12.542 1.888 2.554 1.00 96.31 111 PRO A N 1
ATOM 909 C CA . PRO A 1 111 ? -12.635 0.971 3.677 1.00 96.31 111 PRO A CA 1
ATOM 910 C C . PRO A 1 111 ? -13.375 -0.313 3.296 1.00 96.31 111 PRO A C 1
ATOM 912 O O . PRO A 1 111 ? -14.485 -0.283 2.767 1.00 96.31 111 PRO A O 1
ATOM 915 N N . VAL A 1 112 ? -12.772 -1.448 3.628 1.00 95.44 112 VAL A N 1
ATOM 916 C CA . VAL A 1 112 ? -13.345 -2.786 3.490 1.00 95.44 112 VAL A CA 1
ATOM 917 C C . VAL A 1 112 ? -13.373 -3.428 4.868 1.00 95.44 112 VAL A C 1
ATOM 919 O O . VAL A 1 112 ? -12.343 -3.512 5.538 1.00 95.44 112 VAL A O 1
ATOM 922 N N . GLN A 1 113 ? -14.551 -3.879 5.299 1.00 95.06 113 GLN A N 1
ATOM 923 C CA . GLN A 1 113 ? -14.687 -4.647 6.533 1.00 95.06 113 GLN A CA 1
ATOM 924 C C . GLN A 1 113 ? -13.926 -5.968 6.382 1.00 95.06 113 GLN A C 1
ATOM 926 O O . GLN A 1 113 ? -14.212 -6.762 5.488 1.00 95.06 113 GLN A O 1
ATOM 931 N N . LEU A 1 114 ? -12.940 -6.177 7.248 1.00 94.88 114 LEU A N 1
ATOM 932 C CA . LEU A 1 114 ? -12.097 -7.363 7.257 1.00 94.88 114 LEU A CA 1
ATOM 933 C C . LEU A 1 114 ? -12.676 -8.447 8.161 1.00 94.88 114 LEU A C 1
ATOM 935 O O . LEU A 1 114 ? -12.765 -9.593 7.752 1.00 94.88 114 LEU A O 1
ATOM 939 N N . ASP A 1 115 ? -13.048 -8.109 9.390 1.00 93.62 115 ASP A N 1
ATOM 940 C CA . ASP A 1 115 ? -13.621 -9.050 10.357 1.00 93.62 115 ASP A CA 1
ATOM 941 C C . ASP A 1 115 ? -14.442 -8.259 11.385 1.00 93.62 115 ASP A C 1
ATOM 943 O O . ASP A 1 115 ? -14.435 -7.024 11.386 1.00 93.62 115 ASP A O 1
ATOM 947 N N . TYR A 1 116 ? -15.151 -8.960 12.259 1.00 91.56 116 TYR A N 1
ATOM 948 C CA . TYR A 1 116 ? -15.848 -8.373 13.392 1.00 91.56 116 TYR A CA 1
ATOM 949 C C . TYR A 1 116 ? -15.808 -9.313 14.599 1.00 91.56 116 TYR A C 1
ATOM 951 O O . TYR A 1 116 ? -15.809 -10.542 14.462 1.00 91.56 116 TYR A O 1
ATOM 959 N N . TYR A 1 117 ? -15.732 -8.727 15.790 1.00 87.81 117 TYR A N 1
ATOM 960 C CA . TYR A 1 117 ? -15.693 -9.452 17.053 1.00 87.81 117 TYR A CA 1
ATOM 961 C C . TYR A 1 117 ? -17.075 -9.450 17.701 1.00 87.81 117 TYR A C 1
ATOM 963 O O . TYR A 1 117 ? -17.645 -8.388 17.931 1.00 87.81 117 TYR A O 1
ATOM 971 N N . ARG A 1 118 ? -17.600 -10.641 18.004 1.00 87.69 118 ARG A N 1
ATOM 972 C CA . ARG A 1 118 ? -18.891 -10.834 18.678 1.00 87.69 118 ARG A CA 1
ATOM 973 C C . ARG A 1 118 ? -18.837 -12.080 19.557 1.00 87.69 118 ARG A C 1
ATOM 975 O O . ARG A 1 118 ? -18.196 -13.067 19.199 1.00 87.69 118 ARG A O 1
ATOM 982 N N . ASP A 1 119 ? -19.507 -12.059 20.708 1.00 86.38 119 ASP A N 1
ATOM 983 C CA . ASP A 1 119 ? -19.626 -13.214 21.617 1.00 86.38 119 ASP A CA 1
ATOM 984 C C . ASP A 1 119 ? -18.271 -13.846 22.006 1.00 86.38 119 ASP A C 1
ATOM 986 O O . ASP A 1 119 ? -18.123 -15.070 22.084 1.00 86.38 119 ASP A O 1
ATOM 990 N N . GLY A 1 120 ? -17.248 -13.014 22.220 1.00 83.88 120 GLY A N 1
ATOM 991 C CA . GLY A 1 120 ? -15.929 -13.468 22.662 1.00 83.88 120 GLY A CA 1
ATOM 992 C C . GLY A 1 120 ? -15.020 -14.027 21.556 1.00 83.88 120 GLY A C 1
ATOM 993 O O . GLY A 1 120 ? -13.971 -14.599 21.870 1.00 83.88 120 GLY A O 1
ATOM 994 N N . LYS A 1 121 ? -15.386 -13.896 20.273 1.00 88.62 121 LYS A N 1
ATOM 995 C CA . LYS A 1 121 ? -14.622 -14.457 19.145 1.00 88.62 121 LYS A CA 1
ATOM 996 C C . LYS A 1 121 ? -14.683 -13.596 17.878 1.00 88.62 121 LYS A C 1
ATOM 998 O O . LYS A 1 121 ? -15.645 -12.873 17.645 1.00 88.62 121 LYS A O 1
ATOM 1003 N N . TRP A 1 122 ? -13.666 -13.754 17.030 1.00 87.81 122 TRP A N 1
ATOM 1004 C CA . TRP A 1 122 ? -13.676 -13.281 15.642 1.00 87.81 122 TRP A CA 1
ATOM 1005 C C . TRP A 1 122 ? -14.579 -14.166 14.789 1.00 87.81 122 TRP A C 1
ATOM 1007 O O . TRP A 1 122 ? -14.548 -15.399 14.917 1.00 87.81 122 TRP A O 1
ATOM 1017 N N . MET A 1 123 ? -15.395 -13.537 13.953 1.00 90.31 123 MET A N 1
ATOM 1018 C CA . MET A 1 123 ? -16.512 -14.203 13.296 1.00 90.31 123 MET A CA 1
ATOM 1019 C C . MET A 1 123 ? -16.144 -14.736 11.915 1.00 90.31 123 MET A C 1
ATOM 1021 O O . MET A 1 123 ? -16.435 -15.900 11.632 1.00 90.31 123 MET A O 1
ATOM 1025 N N . GLU A 1 124 ? -15.445 -13.944 11.103 1.00 88.75 124 GLU A N 1
ATOM 1026 C CA . GLU A 1 124 ? -15.023 -14.350 9.757 1.00 88.75 124 GLU A CA 1
ATOM 1027 C C . GLU A 1 124 ? -13.721 -15.165 9.783 1.00 88.75 124 GLU A C 1
ATOM 1029 O O . GLU A 1 124 ? -13.480 -15.985 8.898 1.00 88.75 124 GLU A O 1
ATOM 1034 N N . LYS A 1 125 ? -12.903 -15.007 10.838 1.00 83.88 125 LYS A N 1
ATOM 1035 C CA . LYS A 1 125 ? -11.581 -15.648 10.986 1.00 83.88 125 LYS A CA 1
ATOM 1036 C C . LYS A 1 125 ? -10.655 -15.320 9.816 1.00 83.88 125 LYS A C 1
ATOM 1038 O O . LYS A 1 125 ? -9.857 -16.162 9.390 1.00 83.88 125 LYS A O 1
ATOM 1043 N N . ASN A 1 126 ? -10.774 -14.104 9.299 1.00 88.00 126 ASN A N 1
ATOM 1044 C CA . ASN A 1 126 ? -9.930 -13.647 8.212 1.00 88.00 126 ASN A CA 1
ATOM 1045 C C . ASN A 1 126 ? -8.495 -13.443 8.710 1.00 88.00 126 ASN A C 1
ATOM 1047 O O . ASN A 1 126 ? -8.243 -13.183 9.889 1.00 88.00 126 ASN A O 1
ATOM 1051 N N . GLU A 1 127 ? -7.526 -13.586 7.804 1.00 90.00 127 GLU A N 1
ATOM 1052 C CA . GLU A 1 127 ? -6.152 -13.202 8.113 1.00 90.00 127 GLU A CA 1
ATOM 1053 C C . GLU A 1 127 ? -6.137 -11.711 8.448 1.00 90.00 127 GLU A C 1
ATOM 1055 O O . GLU A 1 127 ? -6.609 -10.895 7.660 1.00 90.00 127 GLU A O 1
ATOM 1060 N N . LEU A 1 128 ? -5.597 -11.355 9.618 1.00 89.38 128 LEU A N 1
ATOM 1061 C CA . LEU A 1 128 ? -5.612 -9.969 10.075 1.00 89.38 128 LEU A CA 1
ATOM 1062 C C . LEU A 1 128 ? -4.835 -9.064 9.108 1.00 89.38 128 LEU A C 1
ATOM 1064 O O . LEU A 1 128 ? -5.242 -7.943 8.865 1.00 89.38 128 LEU A O 1
ATOM 1068 N N . PHE A 1 129 ? -3.749 -9.541 8.505 1.00 93.12 129 PHE A N 1
ATOM 1069 C CA . PHE A 1 129 ? -2.972 -8.775 7.530 1.00 93.12 129 PHE A CA 1
ATOM 1070 C C . PHE A 1 129 ? -2.835 -9.563 6.225 1.00 93.12 129 PHE A C 1
ATOM 1072 O O . PHE A 1 129 ? -1.797 -10.183 5.996 1.00 93.12 129 PHE A O 1
ATOM 1079 N N . PRO A 1 130 ? -3.875 -9.569 5.373 1.00 93.44 130 PRO A N 1
ATOM 1080 C CA . PRO A 1 130 ? -3.849 -10.340 4.140 1.00 93.44 130 PRO A CA 1
ATOM 1081 C C . PRO A 1 130 ? -2.778 -9.802 3.185 1.00 93.44 130 PRO A C 1
ATOM 1083 O O . PRO A 1 130 ? -2.479 -8.606 3.163 1.00 93.44 130 PRO A O 1
ATOM 1086 N N . ASN A 1 131 ? -2.215 -10.670 2.340 1.00 92.38 131 ASN A N 1
ATOM 1087 C CA . ASN A 1 131 ? -1.243 -10.243 1.332 1.00 92.38 131 ASN A CA 1
ATOM 1088 C C . ASN A 1 131 ? -1.924 -9.489 0.174 1.00 92.38 131 ASN A C 1
ATOM 1090 O O . ASN A 1 131 ? -2.390 -10.092 -0.795 1.00 92.38 131 ASN A O 1
ATOM 1094 N N . LYS A 1 132 ? -1.911 -8.157 0.261 1.00 93.62 132 LYS A N 1
ATOM 1095 C CA . LYS A 1 132 ? -2.532 -7.229 -0.700 1.00 93.62 132 LYS A CA 1
ATOM 1096 C C . LYS A 1 132 ? -1.755 -7.037 -2.010 1.00 93.62 132 LYS A C 1
ATOM 1098 O O . LYS A 1 132 ? -2.256 -6.379 -2.911 1.00 93.62 132 LYS A O 1
ATOM 1103 N N . MET A 1 133 ? -0.546 -7.594 -2.113 1.00 91.12 133 MET A N 1
ATOM 1104 C CA . MET A 1 133 ? 0.340 -7.459 -3.281 1.00 91.12 133 MET A CA 1
ATOM 1105 C C . MET A 1 133 ? 0.492 -8.776 -4.055 1.00 91.12 133 MET A C 1
ATOM 1107 O O . MET A 1 133 ? 1.324 -8.884 -4.952 1.00 91.12 133 MET A O 1
ATOM 1111 N N . LYS A 1 134 ? -0.273 -9.813 -3.691 1.00 93.38 134 LYS A N 1
ATOM 1112 C CA . LYS A 1 134 ? -0.211 -11.127 -4.345 1.00 93.38 134 LYS A CA 1
ATOM 1113 C C . LYS A 1 134 ? -0.714 -11.085 -5.793 1.00 93.38 134 LYS A C 1
ATOM 1115 O O . LYS A 1 134 ? -0.210 -11.843 -6.616 1.00 93.38 134 LYS A O 1
ATOM 1120 N N . ASP A 1 135 ? -1.706 -10.243 -6.065 1.00 96.25 135 ASP A N 1
ATOM 1121 C CA . ASP A 1 135 ? -2.351 -10.070 -7.365 1.00 96.25 135 ASP A CA 1
ATOM 1122 C C . ASP A 1 135 ? -2.683 -8.584 -7.545 1.00 96.25 135 ASP A C 1
ATOM 1124 O O . ASP A 1 135 ? -3.321 -7.979 -6.683 1.00 96.25 135 ASP A O 1
ATOM 1128 N N . LEU A 1 136 ? -2.199 -7.993 -8.633 1.00 97.00 136 LEU A N 1
ATOM 1129 C CA . LEU A 1 136 ? -2.404 -6.594 -9.001 1.00 97.00 136 LEU A CA 1
ATOM 1130 C C . LEU A 1 136 ? -3.517 -6.441 -10.045 1.00 97.00 136 LEU A C 1
ATOM 1132 O O . LEU A 1 136 ? -3.707 -5.352 -10.570 1.00 97.00 136 LEU A O 1
ATOM 1136 N N . PHE A 1 137 ? -4.263 -7.509 -10.341 1.00 97.12 137 PHE A N 1
ATOM 1137 C CA . PHE A 1 137 ? -5.489 -7.497 -11.137 1.00 97.12 137 PHE A CA 1
ATOM 1138 C C . PHE A 1 137 ? -5.357 -6.804 -12.502 1.00 97.12 137 PHE A C 1
ATOM 1140 O O . PHE A 1 137 ? -6.263 -6.107 -12.953 1.00 97.12 137 PHE A O 1
ATOM 1147 N N . ASN A 1 138 ? -4.235 -7.027 -13.191 1.00 96.75 138 ASN A N 1
ATOM 1148 C CA . ASN A 1 138 ? -3.883 -6.408 -14.474 1.00 96.75 138 ASN A CA 1
ATOM 1149 C C . ASN A 1 138 ? -3.693 -4.882 -14.434 1.00 96.75 138 ASN A C 1
ATOM 1151 O O . ASN A 1 138 ? -3.629 -4.252 -15.495 1.00 96.75 138 ASN A O 1
ATOM 1155 N N . CYS A 1 139 ? -3.551 -4.281 -13.250 1.00 97.06 139 CYS A N 1
ATOM 1156 C CA . CYS A 1 139 ? -3.201 -2.872 -13.129 1.00 97.06 139 CYS A CA 1
ATOM 1157 C C . CYS A 1 139 ? -1.901 -2.564 -13.879 1.00 97.06 139 CYS A C 1
ATOM 1159 O O . CYS A 1 139 ? -0.976 -3.376 -13.925 1.00 97.06 139 CYS A O 1
ATOM 1161 N N . THR A 1 140 ? -1.828 -1.381 -14.485 1.00 96.00 140 THR A N 1
ATOM 1162 C CA . THR A 1 140 ? -0.652 -0.961 -15.253 1.00 96.00 140 THR A CA 1
ATOM 1163 C C . THR A 1 140 ? 0.287 -0.152 -14.369 1.00 96.00 140 THR A C 1
ATOM 1165 O O . THR A 1 140 ? -0.071 0.936 -13.920 1.00 96.00 140 THR A O 1
ATOM 1168 N N . LEU A 1 141 ? 1.504 -0.652 -14.155 1.00 94.19 141 LEU A N 1
ATOM 1169 C CA . LEU A 1 141 ? 2.560 0.060 -13.441 1.00 94.19 141 LEU A CA 1
ATOM 1170 C C . LEU A 1 141 ? 3.456 0.807 -14.428 1.00 94.19 141 LEU A C 1
ATOM 1172 O O . LEU A 1 141 ? 3.948 0.236 -15.402 1.00 94.19 141 LEU A O 1
ATOM 1176 N N . SER A 1 142 ? 3.672 2.094 -14.164 1.00 93.50 142 SER A N 1
ATOM 1177 C CA . SER A 1 142 ? 4.571 2.927 -14.961 1.00 93.50 142 SER A CA 1
ATOM 1178 C C . SER A 1 142 ? 6.000 2.813 -14.441 1.00 93.50 142 SER A C 1
ATOM 1180 O O . SER A 1 142 ? 6.255 3.105 -13.275 1.00 93.50 142 SER A O 1
ATOM 1182 N N . VAL A 1 143 ? 6.927 2.415 -15.309 1.00 91.56 143 VAL A N 1
ATOM 1183 C CA . VAL A 1 143 ? 8.342 2.224 -14.976 1.00 91.56 143 VAL A CA 1
ATOM 1184 C C . VAL A 1 143 ? 9.162 3.221 -15.775 1.00 91.56 143 VAL A C 1
ATOM 1186 O O . VAL A 1 143 ? 9.256 3.117 -16.999 1.00 91.56 143 VAL A O 1
ATOM 1189 N N . VAL A 1 144 ? 9.736 4.202 -15.080 1.00 89.94 144 VAL A N 1
ATOM 1190 C CA . VAL A 1 144 ? 10.655 5.166 -15.690 1.00 89.94 144 VAL A CA 1
ATOM 1191 C C . VAL A 1 144 ? 12.029 4.523 -15.824 1.00 89.94 144 VAL A C 1
ATOM 1193 O O . VAL A 1 144 ? 12.537 3.940 -14.869 1.00 89.94 144 VAL A O 1
ATOM 1196 N N . THR A 1 145 ? 12.623 4.612 -17.008 1.00 90.44 145 THR A N 1
ATOM 1197 C CA . THR A 1 145 ? 13.910 3.995 -17.312 1.00 90.44 145 THR A CA 1
ATOM 1198 C C . THR A 1 145 ? 14.706 4.779 -18.359 1.00 90.44 145 THR A C 1
ATOM 1200 O O . THR A 1 145 ? 14.184 5.696 -18.989 1.00 90.44 145 THR A O 1
ATOM 1203 N N . PHE A 1 146 ? 15.976 4.430 -18.539 1.00 90.81 146 PHE A N 1
ATOM 1204 C CA . PHE A 1 146 ? 16.915 5.031 -19.482 1.00 90.81 146 PHE A CA 1
ATOM 1205 C C . PHE A 1 146 ? 17.879 3.962 -20.023 1.00 90.81 146 PHE A C 1
ATOM 1207 O O . PHE A 1 146 ? 17.990 2.866 -19.474 1.00 90.81 146 PHE A O 1
ATOM 1214 N N . ASP A 1 147 ? 18.562 4.268 -21.127 1.00 90.94 147 ASP A N 1
ATOM 1215 C CA . ASP A 1 147 ? 19.450 3.320 -21.808 1.00 90.94 147 ASP A CA 1
ATOM 1216 C C . ASP A 1 147 ? 20.746 3.115 -21.004 1.00 90.94 147 ASP A C 1
ATOM 1218 O O . ASP A 1 147 ? 21.595 4.005 -20.921 1.00 90.94 147 ASP A O 1
ATOM 1222 N N . ILE A 1 148 ? 20.897 1.938 -20.392 1.00 91.88 148 ILE A N 1
ATOM 1223 C CA . ILE A 1 148 ? 22.085 1.537 -19.630 1.00 91.88 148 ILE A CA 1
ATOM 1224 C C . ILE A 1 148 ? 22.406 0.046 -19.845 1.00 91.88 148 ILE A C 1
ATOM 1226 O O . ILE A 1 148 ? 22.141 -0.813 -18.994 1.00 91.88 148 ILE A O 1
ATOM 1230 N N . PRO A 1 149 ? 22.997 -0.317 -20.997 1.00 91.75 149 PRO A N 1
ATOM 1231 C CA . PRO A 1 149 ? 23.379 -1.698 -21.263 1.00 91.75 149 PRO A CA 1
ATOM 1232 C C . PRO A 1 149 ? 24.417 -2.219 -20.245 1.00 91.75 149 PRO A C 1
ATOM 1234 O O . PRO A 1 149 ? 25.313 -1.472 -19.849 1.00 91.75 149 PRO A O 1
ATOM 1237 N N . PRO A 1 150 ? 24.360 -3.505 -19.839 1.00 93.12 150 PRO A N 1
ATOM 1238 C CA . PRO A 1 150 ? 23.435 -4.548 -20.295 1.00 93.12 150 PRO A CA 1
ATOM 1239 C C . PRO A 1 150 ? 22.122 -4.619 -19.490 1.00 93.12 150 PRO A C 1
ATOM 1241 O O . PRO A 1 150 ? 21.354 -5.569 -19.661 1.00 93.12 150 PRO A O 1
ATOM 1244 N N . PHE A 1 151 ? 21.877 -3.670 -18.582 1.00 94.00 151 PHE A N 1
ATOM 1245 C CA . PHE A 1 151 ? 20.745 -3.732 -17.662 1.00 94.00 151 PHE A CA 1
ATOM 1246 C C . PHE A 1 151 ? 19.432 -3.412 -18.359 1.00 94.00 151 PHE A C 1
ATOM 1248 O O . PHE A 1 151 ? 18.484 -4.196 -18.268 1.00 94.00 151 PHE A O 1
ATOM 1255 N N . ILE A 1 152 ? 19.431 -2.307 -19.105 1.00 92.94 152 ILE A N 1
ATOM 1256 C CA . ILE A 1 152 ? 18.328 -1.860 -19.947 1.00 92.94 152 ILE A CA 1
ATOM 1257 C C . ILE A 1 152 ? 18.915 -1.360 -21.261 1.00 92.94 152 ILE A C 1
ATOM 1259 O O . ILE A 1 152 ? 19.829 -0.545 -21.274 1.00 92.94 152 ILE A O 1
ATOM 1263 N N . LYS A 1 153 ? 18.405 -1.887 -22.367 1.00 93.19 153 LYS A N 1
ATOM 1264 C CA . LYS A 1 153 ? 18.722 -1.488 -23.729 1.00 93.19 153 LYS A CA 1
ATOM 1265 C C . LYS A 1 153 ? 17.435 -1.046 -24.402 1.00 93.19 153 LYS A C 1
ATOM 1267 O O . LYS A 1 153 ? 16.528 -1.867 -24.583 1.00 93.19 153 LYS A O 1
ATOM 1272 N N . ILE A 1 154 ? 17.384 0.222 -24.786 1.00 90.81 154 ILE A N 1
ATOM 1273 C CA . ILE A 1 154 ? 16.237 0.805 -25.485 1.00 90.81 154 ILE A CA 1
ATOM 1274 C C . ILE A 1 154 ? 16.491 0.707 -26.989 1.00 90.81 154 ILE A C 1
ATOM 1276 O O . ILE A 1 154 ? 17.484 1.219 -27.506 1.00 90.81 154 ILE A O 1
ATOM 1280 N N . ASP A 1 155 ? 15.599 0.022 -27.700 1.00 84.75 155 ASP A N 1
ATOM 1281 C CA . ASP A 1 155 ? 15.618 -0.006 -29.158 1.00 84.75 155 ASP A CA 1
ATOM 1282 C C . ASP A 1 155 ? 14.790 1.170 -29.685 1.00 84.75 155 ASP A C 1
ATOM 1284 O O . ASP A 1 155 ? 13.573 1.199 -29.516 1.00 84.75 155 ASP A O 1
ATOM 1288 N N . LYS A 1 156 ? 15.446 2.144 -30.324 1.00 74.81 156 LYS A N 1
ATOM 1289 C CA . LYS A 1 156 ? 14.782 3.340 -30.871 1.00 74.81 156 LYS A CA 1
ATOM 1290 C C . LYS A 1 156 ? 13.769 3.009 -31.971 1.00 74.81 156 LYS A C 1
ATOM 1292 O O . LYS A 1 156 ? 12.905 3.825 -32.262 1.00 74.81 156 LYS A O 1
ATOM 1297 N N . GLU A 1 157 ? 13.864 1.831 -32.586 1.00 76.44 157 GLU A N 1
ATOM 1298 C CA . GLU A 1 157 ? 12.890 1.369 -33.582 1.00 76.44 157 GLU A CA 1
ATOM 1299 C C . GLU A 1 157 ? 11.693 0.649 -32.941 1.00 76.44 157 GLU A C 1
ATOM 1301 O O . GLU A 1 157 ? 10.669 0.441 -33.593 1.00 76.44 157 GLU A O 1
ATOM 1306 N N . LYS A 1 158 ? 11.811 0.258 -31.666 1.00 69.44 158 LYS A N 1
ATOM 1307 C CA . LYS A 1 158 ? 10.805 -0.493 -30.907 1.00 69.44 158 LYS A CA 1
ATOM 1308 C C . LYS A 1 158 ? 10.718 0.024 -29.478 1.00 69.44 158 LYS A C 1
ATOM 1310 O O . LYS A 1 158 ? 10.913 -0.737 -28.524 1.00 69.44 158 LYS A O 1
ATOM 1315 N N . GLU A 1 159 ? 10.415 1.316 -29.356 1.00 66.31 159 GLU A N 1
ATOM 1316 C CA . GLU A 1 159 ? 10.350 1.994 -28.063 1.00 66.31 159 GLU A CA 1
ATOM 1317 C C . GLU A 1 159 ? 9.455 1.238 -27.077 1.00 66.31 159 GLU A C 1
ATOM 1319 O O . GLU A 1 159 ? 9.824 1.131 -25.929 1.00 66.31 159 GLU A O 1
ATOM 1324 N N . ASP A 1 160 ? 8.378 0.560 -27.468 1.00 72.00 160 ASP A N 1
ATOM 1325 C CA . ASP A 1 160 ? 7.525 -0.156 -26.499 1.00 72.00 160 ASP A CA 1
ATOM 1326 C C . ASP A 1 160 ? 8.119 -1.454 -25.903 1.00 72.00 160 ASP A C 1
ATOM 1328 O O . ASP A 1 160 ? 7.488 -2.105 -25.067 1.00 72.00 160 ASP A O 1
ATOM 1332 N N . SER A 1 161 ? 9.325 -1.862 -26.305 1.00 82.62 161 SER A N 1
ATOM 1333 C CA . SER A 1 161 ? 9.902 -3.159 -25.925 1.00 82.62 161 SER A CA 1
ATOM 1334 C C . SER A 1 161 ? 11.397 -3.067 -25.606 1.00 82.62 161 SER A C 1
ATOM 1336 O O . SER A 1 161 ? 12.232 -3.505 -26.405 1.00 82.62 161 SER A O 1
ATOM 1338 N N . PRO A 1 162 ? 11.763 -2.524 -24.430 1.00 92.31 162 PRO A N 1
ATOM 1339 C CA . PRO A 1 162 ? 13.150 -2.509 -24.000 1.00 92.31 162 PRO A CA 1
ATOM 1340 C C . PRO A 1 162 ? 13.624 -3.946 -23.736 1.00 92.31 162 PRO A C 1
ATOM 1342 O O . PRO A 1 162 ? 12.836 -4.888 -23.635 1.00 92.31 162 PRO A O 1
ATOM 1345 N N . SER A 1 163 ? 14.934 -4.137 -23.625 1.00 93.88 163 SER A N 1
ATOM 1346 C CA . SER A 1 163 ? 15.539 -5.441 -23.323 1.00 93.88 163 SER A CA 1
ATOM 1347 C C . SER A 1 163 ? 16.634 -5.315 -22.268 1.00 93.88 163 SER A C 1
ATOM 1349 O O . SER A 1 163 ? 17.069 -4.213 -21.969 1.00 93.88 163 SER A O 1
ATOM 1351 N N . GLY A 1 164 ? 17.083 -6.427 -21.689 1.00 94.62 164 GLY A N 1
ATOM 1352 C CA . GLY A 1 164 ? 18.131 -6.437 -20.663 1.00 94.62 164 GLY A CA 1
ATOM 1353 C C . GLY A 1 164 ? 17.705 -7.158 -19.386 1.00 94.62 164 GLY A C 1
ATOM 1354 O O . GLY A 1 164 ? 16.601 -7.706 -19.303 1.00 94.62 164 GLY A O 1
ATOM 1355 N N . ILE A 1 165 ? 18.604 -7.211 -18.402 1.00 96.06 165 ILE A N 1
ATOM 1356 C CA . ILE A 1 165 ? 18.380 -7.999 -17.182 1.00 96.06 165 ILE A CA 1
ATOM 1357 C C . ILE A 1 165 ? 17.283 -7.408 -16.286 1.00 96.06 165 ILE A C 1
ATOM 1359 O O . ILE A 1 165 ? 16.483 -8.165 -15.737 1.00 96.06 165 ILE A O 1
ATOM 1363 N N . GLU A 1 166 ? 17.184 -6.079 -16.178 1.00 94.12 166 GLU A N 1
ATOM 1364 C CA . GLU A 1 166 ? 16.148 -5.430 -15.363 1.00 94.12 166 GLU A CA 1
ATOM 1365 C C . GLU A 1 166 ? 14.772 -5.573 -16.015 1.00 94.12 166 GLU A C 1
ATOM 1367 O O . GLU A 1 166 ? 13.790 -5.848 -15.329 1.00 94.12 166 GLU A O 1
ATOM 1372 N N . VAL A 1 167 ? 14.706 -5.515 -17.349 1.00 95.38 167 VAL A N 1
ATOM 1373 C CA . VAL A 1 167 ? 13.473 -5.799 -18.098 1.00 95.38 167 VAL A CA 1
ATOM 1374 C C . VAL A 1 167 ? 13.008 -7.236 -17.861 1.00 95.38 167 VAL A C 1
ATOM 1376 O O . VAL A 1 167 ? 11.828 -7.472 -17.606 1.00 95.38 167 VAL A O 1
ATOM 1379 N N . MET A 1 168 ? 13.925 -8.211 -17.903 1.00 96.19 168 MET A N 1
ATOM 1380 C CA . MET A 1 168 ? 13.593 -9.608 -17.606 1.00 96.19 168 MET A CA 1
ATOM 1381 C C . MET A 1 168 ? 13.061 -9.763 -16.177 1.00 96.19 168 MET A C 1
ATOM 1383 O O . MET A 1 168 ? 12.051 -10.439 -15.981 1.00 96.19 168 MET A O 1
ATOM 1387 N N . LEU A 1 169 ? 13.697 -9.120 -15.193 1.00 96.69 169 LEU A N 1
ATOM 1388 C CA . LEU A 1 169 ? 13.238 -9.144 -13.804 1.00 96.69 169 LEU A CA 1
ATOM 1389 C C . LEU A 1 169 ? 11.830 -8.550 -13.666 1.00 96.69 169 LEU A C 1
ATOM 1391 O O . LEU A 1 169 ? 10.961 -9.179 -13.063 1.00 96.69 169 LEU A O 1
ATOM 1395 N N . MET A 1 170 ? 11.581 -7.385 -14.268 1.00 95.81 170 MET A N 1
ATOM 1396 C CA . MET A 1 170 ? 10.264 -6.747 -14.242 1.00 95.81 170 MET A CA 1
ATOM 1397 C C . MET A 1 170 ? 9.194 -7.615 -14.900 1.00 95.81 170 MET A C 1
ATOM 1399 O O . MET A 1 170 ? 8.108 -7.752 -14.345 1.00 95.81 170 MET A O 1
ATOM 1403 N N . ASN A 1 171 ? 9.503 -8.276 -16.017 1.00 96.06 171 ASN A N 1
ATOM 1404 C CA . ASN A 1 171 ? 8.579 -9.209 -16.662 1.00 96.06 171 ASN A CA 1
ATOM 1405 C C . ASN A 1 171 ? 8.259 -10.421 -15.772 1.00 96.06 171 ASN A C 1
ATOM 1407 O O . ASN A 1 171 ? 7.112 -10.860 -15.718 1.00 96.06 171 ASN A O 1
ATOM 1411 N N . VAL A 1 172 ? 9.241 -10.957 -15.038 1.00 97.62 172 VAL A N 1
ATOM 1412 C CA . VAL A 1 172 ? 8.997 -12.040 -14.068 1.00 97.62 172 VAL A CA 1
ATOM 1413 C C . VAL A 1 172 ? 8.078 -11.564 -12.943 1.00 97.62 172 VAL A C 1
ATOM 1415 O O . VAL A 1 172 ? 7.161 -12.293 -12.565 1.00 97.62 172 VAL A O 1
ATOM 1418 N N . LEU A 1 173 ? 8.281 -10.346 -12.431 1.00 96.56 173 LEU A N 1
ATOM 1419 C CA . LEU A 1 173 ? 7.396 -9.752 -11.426 1.00 96.56 173 LEU A CA 1
ATOM 1420 C C . LEU A 1 173 ? 5.982 -9.535 -11.981 1.00 96.56 173 LEU A C 1
ATOM 1422 O O . LEU A 1 173 ? 5.022 -9.933 -11.326 1.00 96.56 173 LEU A O 1
ATOM 1426 N N . ALA A 1 174 ? 5.855 -8.999 -13.196 1.00 97.12 174 ALA A N 1
ATOM 1427 C CA . ALA A 1 174 ? 4.583 -8.786 -13.890 1.00 97.12 174 ALA A CA 1
ATOM 1428 C C . ALA A 1 174 ? 3.783 -10.082 -14.037 1.00 97.12 174 ALA A C 1
ATOM 1430 O O . ALA A 1 174 ? 2.601 -10.126 -13.704 1.00 97.12 174 ALA A O 1
ATOM 1431 N N . LEU A 1 175 ? 4.449 -11.171 -14.433 1.00 97.19 175 LEU A N 1
ATOM 1432 C CA . LEU A 1 175 ? 3.839 -12.498 -14.510 1.00 97.19 175 LEU A CA 1
ATOM 1433 C C . LEU A 1 175 ? 3.465 -13.049 -13.131 1.00 97.19 175 LEU A C 1
ATOM 1435 O O . LEU A 1 175 ? 2.418 -13.673 -12.974 1.00 97.19 175 LEU A O 1
ATOM 1439 N N . LYS A 1 176 ? 4.324 -12.854 -12.125 1.00 97.31 176 LYS A N 1
ATOM 1440 C CA . LYS A 1 176 ? 4.117 -13.413 -10.784 1.00 97.31 176 LYS A CA 1
ATOM 1441 C C . LYS A 1 176 ? 2.993 -12.715 -10.021 1.00 97.31 176 LYS A C 1
ATOM 1443 O O . LYS A 1 176 ? 2.315 -13.374 -9.235 1.00 97.31 176 LYS A O 1
ATOM 1448 N N . MET A 1 177 ? 2.856 -11.410 -10.222 1.00 96.81 177 MET A N 1
ATOM 1449 C CA 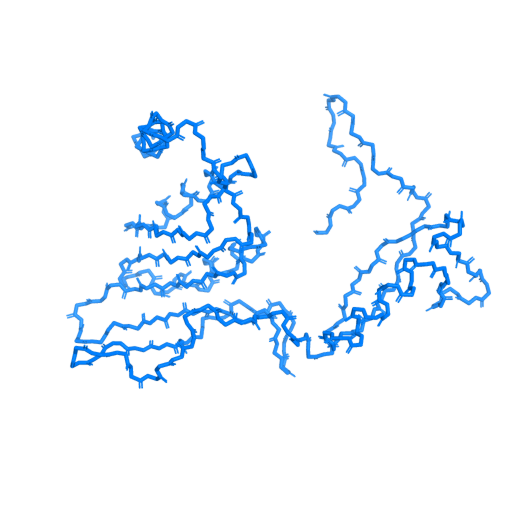. MET A 1 177 ? 1.947 -10.529 -9.491 1.00 96.81 177 MET A CA 1
ATOM 1450 C C . MET A 1 177 ? 0.770 -10.047 -10.348 1.00 96.81 177 MET A C 1
ATOM 1452 O O . MET A 1 177 ? -0.050 -9.292 -9.846 1.00 96.81 177 MET A O 1
ATOM 1456 N N . ASN A 1 178 ? 0.666 -10.482 -11.609 1.00 97.56 178 ASN A N 1
ATOM 1457 C CA . ASN A 1 178 ? -0.443 -10.183 -12.519 1.00 97.56 178 ASN A CA 1
ATOM 1458 C C . ASN A 1 178 ? -0.661 -8.670 -12.746 1.00 97.56 178 ASN A C 1
ATOM 1460 O O . ASN A 1 178 ? -1.730 -8.130 -12.467 1.00 97.56 178 ASN A O 1
ATOM 1464 N N . PHE A 1 179 ? 0.367 -7.974 -13.243 1.00 97.69 179 PHE A N 1
ATOM 1465 C CA . PHE A 1 179 ? 0.288 -6.561 -13.643 1.00 97.69 179 PHE A CA 1
ATOM 1466 C C . PHE A 1 179 ? 0.863 -6.330 -15.044 1.00 97.69 179 PHE A C 1
ATOM 1468 O O . PHE A 1 179 ? 1.636 -7.140 -15.549 1.00 97.69 179 PHE A O 1
ATOM 1475 N N . ASN A 1 180 ? 0.511 -5.199 -15.656 1.00 96.31 180 ASN A N 1
ATOM 1476 C CA . ASN A 1 180 ? 1.058 -4.755 -16.939 1.00 96.31 180 ASN A CA 1
ATOM 1477 C C . ASN A 1 180 ? 2.142 -3.694 -16.730 1.00 96.31 180 ASN A C 1
ATOM 1479 O O . ASN A 1 180 ? 2.039 -2.868 -15.824 1.00 96.31 180 ASN A O 1
ATOM 1483 N N . ILE A 1 181 ? 3.166 -3.674 -17.583 1.00 95.25 181 ILE A N 1
ATOM 1484 C CA . ILE A 1 181 ? 4.232 -2.668 -17.514 1.00 95.25 181 ILE A CA 1
ATOM 1485 C C . ILE A 1 181 ? 4.014 -1.620 -18.600 1.00 95.25 181 ILE A C 1
ATOM 1487 O O . ILE A 1 181 ? 3.874 -1.954 -19.775 1.00 95.25 181 ILE A O 1
ATOM 1491 N N . LYS A 1 182 ? 4.050 -0.347 -18.207 1.00 94.62 182 LYS A N 1
ATOM 1492 C CA . LYS A 1 182 ? 4.188 0.788 -19.117 1.00 94.62 182 LYS A CA 1
ATOM 1493 C C . LYS A 1 182 ? 5.583 1.379 -18.958 1.00 94.62 182 LYS A C 1
ATOM 1495 O O . LYS A 1 182 ? 5.881 1.997 -17.937 1.00 94.62 182 LYS A O 1
ATOM 1500 N N . TRP A 1 183 ? 6.423 1.203 -19.968 1.00 92.00 183 TRP A N 1
ATOM 1501 C CA . TRP A 1 183 ? 7.760 1.787 -19.989 1.00 92.00 183 TRP A CA 1
ATOM 1502 C C . TRP A 1 183 ? 7.685 3.285 -20.297 1.00 92.00 183 TRP A C 1
ATOM 1504 O O . TRP A 1 183 ? 6.940 3.715 -21.177 1.00 92.00 183 TRP A O 1
ATOM 1514 N N . ILE A 1 184 ? 8.426 4.089 -19.539 1.00 90.44 184 ILE A N 1
ATOM 1515 C CA . ILE A 1 184 ? 8.560 5.533 -19.735 1.00 90.44 184 ILE A CA 1
ATOM 1516 C C . ILE A 1 184 ? 10.047 5.839 -19.853 1.00 90.44 184 ILE A C 1
ATOM 1518 O O . ILE A 1 184 ? 10.809 5.546 -18.936 1.00 90.44 184 ILE A O 1
ATOM 1522 N N . TYR A 1 185 ? 10.460 6.452 -20.957 1.00 88.81 185 TYR A N 1
ATOM 1523 C CA . TYR A 1 185 ? 11.869 6.734 -21.210 1.00 88.81 185 TYR A CA 1
ATOM 1524 C C . TYR A 1 185 ? 12.267 8.126 -20.744 1.00 88.81 185 TYR A C 1
ATOM 1526 O O . TYR A 1 185 ? 11.567 9.107 -20.991 1.00 88.81 185 TYR A O 1
ATOM 1534 N N . SER A 1 186 ? 13.396 8.188 -20.048 1.00 85.38 186 SER A N 1
ATOM 1535 C CA . SER A 1 186 ? 14.017 9.405 -19.545 1.00 85.38 186 SER A CA 1
ATOM 1536 C C . SER A 1 186 ? 15.375 9.604 -20.209 1.00 85.38 186 SER A C 1
ATOM 1538 O O . SER A 1 186 ? 16.138 8.655 -20.381 1.00 85.38 186 SER A O 1
ATOM 1540 N N . GLU A 1 187 ? 15.688 10.851 -20.557 1.00 79.50 187 GLU A N 1
ATOM 1541 C CA . GLU A 1 187 ? 17.043 11.251 -20.961 1.00 79.50 187 GLU A CA 1
ATOM 1542 C C . GLU A 1 187 ? 17.947 11.500 -19.743 1.00 79.50 187 GLU A C 1
ATOM 1544 O O . GLU A 1 187 ? 19.174 11.436 -19.836 1.00 79.50 187 GLU A O 1
ATOM 1549 N N . GLU A 1 188 ? 17.344 11.760 -18.582 1.00 74.81 188 GLU A N 1
ATOM 1550 C CA . GLU A 1 188 ? 18.052 11.876 -17.313 1.00 74.81 188 GLU A CA 1
ATOM 1551 C C . GLU A 1 188 ? 18.306 10.483 -16.738 1.00 74.81 188 GLU A C 1
ATOM 1553 O O . GLU A 1 188 ? 17.377 9.680 -16.622 1.00 74.81 188 GLU A O 1
ATOM 1558 N N . LEU A 1 189 ? 19.568 10.221 -16.387 1.00 73.19 189 LEU A N 1
ATOM 1559 C CA . LEU A 1 189 ? 20.019 8.949 -15.828 1.00 73.19 189 LEU A CA 1
ATOM 1560 C C . LEU A 1 189 ? 19.565 8.820 -14.366 1.00 73.19 189 LEU A C 1
ATOM 1562 O O . LEU A 1 189 ? 18.499 8.311 -14.040 1.00 73.19 189 LEU A O 1
ATOM 1566 N N . TRP A 1 190 ? 20.396 9.321 -13.461 1.00 74.94 190 TRP A N 1
ATOM 1567 C CA . TRP A 1 190 ? 20.209 9.196 -12.029 1.00 74.94 190 TRP A CA 1
ATOM 1568 C C . TRP A 1 190 ? 19.749 10.516 -11.450 1.00 74.94 190 TRP A C 1
ATOM 1570 O O . TRP A 1 190 ? 20.140 11.589 -11.919 1.00 74.94 190 TRP A O 1
ATOM 1580 N N . GLY A 1 191 ? 18.979 10.421 -10.375 1.00 67.88 191 GLY A N 1
ATOM 1581 C CA . GLY A 1 191 ? 18.680 11.588 -9.582 1.00 67.88 191 GLY A CA 1
ATOM 1582 C C . GLY A 1 191 ? 19.939 12.208 -8.976 1.00 67.88 191 GLY A C 1
ATOM 1583 O O . GLY A 1 191 ? 20.795 11.489 -8.456 1.00 67.88 191 GLY A O 1
ATOM 1584 N N . LYS A 1 192 ? 20.086 13.535 -9.046 1.00 69.12 192 LYS A N 1
ATOM 1585 C CA . LYS A 1 192 ? 21.123 14.257 -8.294 1.00 69.12 192 LYS A CA 1
ATOM 1586 C C . LYS A 1 192 ? 20.511 14.707 -6.978 1.00 69.12 192 LYS A C 1
ATOM 1588 O O . LYS A 1 192 ? 19.431 15.285 -6.989 1.00 69.12 192 LYS A O 1
ATOM 1593 N N . ALA A 1 193 ? 21.219 14.487 -5.875 1.00 60.09 193 ALA A N 1
ATOM 1594 C CA . ALA A 1 193 ? 20.908 15.087 -4.583 1.00 60.09 193 ALA A CA 1
ATOM 1595 C C . ALA A 1 193 ? 21.752 16.365 -4.419 1.00 60.09 193 ALA A C 1
ATOM 1597 O O . ALA A 1 193 ? 22.905 16.273 -3.995 1.00 60.09 193 ALA A O 1
ATOM 1598 N N . PRO A 1 194 ? 21.260 17.542 -4.836 1.00 59.22 194 PRO A N 1
ATOM 1599 C CA . PRO A 1 194 ? 21.953 18.798 -4.587 1.00 59.22 194 PRO A CA 1
ATOM 1600 C C . PRO A 1 194 ? 21.975 19.125 -3.085 1.00 59.22 194 PRO A C 1
ATOM 1602 O O . PRO A 1 194 ? 21.054 18.791 -2.347 1.00 59.22 194 PRO A O 1
ATOM 1605 N N . GLU A 1 195 ? 23.035 19.796 -2.628 1.00 57.84 195 GLU A N 1
ATOM 1606 C CA . GLU A 1 195 ? 23.248 20.127 -1.205 1.00 57.84 195 GLU A CA 1
ATOM 1607 C C . GLU A 1 195 ? 22.196 21.104 -0.638 1.00 57.84 195 GLU A C 1
ATOM 1609 O O . GLU A 1 195 ? 21.998 21.158 0.577 1.00 57.84 195 GLU A O 1
ATOM 1614 N N . HIS A 1 196 ? 21.507 21.859 -1.504 1.00 53.91 196 HIS A N 1
ATOM 1615 C CA . HIS A 1 196 ? 20.577 22.933 -1.128 1.00 53.91 196 HIS A CA 1
ATOM 1616 C C . HIS A 1 196 ? 19.314 23.033 -2.009 1.00 53.91 196 HIS A C 1
ATOM 1618 O O . HIS A 1 196 ? 18.584 24.017 -1.908 1.00 53.91 196 HIS A O 1
ATOM 1624 N N . GLU A 1 197 ? 19.039 22.041 -2.857 1.00 53.22 197 GLU A N 1
ATOM 1625 C CA . GLU A 1 197 ? 17.846 22.003 -3.719 1.00 53.22 197 GLU A CA 1
ATOM 1626 C C . GLU A 1 197 ? 17.098 20.672 -3.535 1.00 53.22 197 GLU A C 1
ATOM 1628 O O . GLU A 1 197 ? 17.595 19.746 -2.886 1.00 53.22 197 GLU A O 1
ATOM 1633 N N . GLU A 1 198 ? 15.885 20.572 -4.083 1.00 55.91 198 GLU A N 1
ATOM 1634 C CA . GLU A 1 198 ? 15.164 19.300 -4.108 1.00 55.91 198 GLU A CA 1
ATOM 1635 C C . GLU A 1 198 ? 15.944 18.258 -4.929 1.00 55.91 198 GLU A C 1
ATOM 1637 O O . GLU A 1 198 ? 16.567 18.603 -5.941 1.00 55.91 198 GLU A O 1
ATOM 1642 N N . PRO A 1 199 ? 15.930 16.977 -4.517 1.00 56.38 199 PRO A N 1
ATOM 1643 C CA . PRO A 1 199 ? 16.497 15.904 -5.315 1.00 56.38 199 PRO A CA 1
ATOM 1644 C C . PRO A 1 199 ? 15.925 15.944 -6.733 1.00 56.38 199 PRO A C 1
ATOM 1646 O O . PRO A 1 199 ? 14.716 15.868 -6.935 1.00 56.38 199 PRO A O 1
ATOM 1649 N N . THR A 1 200 ? 16.801 16.043 -7.726 1.00 59.16 200 THR A N 1
ATOM 1650 C CA . THR A 1 200 ? 16.421 15.751 -9.114 1.00 59.16 200 THR A CA 1
ATOM 1651 C C . THR A 1 200 ? 16.347 14.236 -9.263 1.00 59.16 200 THR A C 1
ATOM 1653 O O . THR A 1 200 ? 17.069 13.530 -8.564 1.00 59.16 200 THR A O 1
ATOM 1656 N N . GLY A 1 201 ? 15.475 13.730 -10.136 1.00 53.34 201 GLY A N 1
ATOM 1657 C CA . GLY A 1 201 ? 15.144 12.305 -10.267 1.00 53.34 201 GLY A CA 1
ATOM 1658 C C . GLY A 1 201 ? 13.720 12.000 -9.793 1.00 53.34 201 GLY A C 1
ATOM 1659 O O . GLY A 1 201 ? 13.312 12.400 -8.708 1.00 53.34 201 GLY A O 1
ATOM 1660 N N . LYS A 1 202 ? 12.935 11.309 -10.627 1.00 49.53 202 LYS A N 1
ATOM 1661 C CA . LYS A 1 202 ? 11.514 11.047 -10.355 1.00 49.53 202 LYS A CA 1
ATOM 1662 C C . LYS A 1 202 ? 11.344 9.943 -9.308 1.00 49.53 202 LYS A C 1
ATOM 1664 O O . LYS A 1 202 ? 11.503 8.767 -9.625 1.00 49.53 202 LYS A O 1
ATOM 1669 N N . SER A 1 203 ? 10.969 10.318 -8.088 1.00 40.62 203 SER A N 1
ATOM 1670 C CA . SER A 1 203 ? 10.170 9.462 -7.209 1.00 40.62 203 SER A CA 1
ATOM 1671 C C . SER A 1 203 ? 8.700 9.655 -7.580 1.00 40.62 203 SER A C 1
ATOM 1673 O O . SER A 1 203 ? 8.195 10.773 -7.466 1.00 40.62 203 SER A O 1
ATOM 1675 N N . ASN A 1 204 ? 8.049 8.601 -8.074 1.00 36.56 204 ASN A N 1
ATOM 1676 C CA . ASN A 1 204 ? 6.586 8.560 -8.159 1.00 36.56 204 ASN A CA 1
ATOM 1677 C C . ASN A 1 204 ? 5.993 8.309 -6.774 1.00 36.56 204 ASN A C 1
ATOM 1679 O O . ASN A 1 204 ? 6.617 7.522 -6.025 1.00 36.56 204 ASN A O 1
#

pLDDT: mean 82.23, std 17.31, range [34.84, 97.69]

Radius of gyration: 21.04 Å; chains: 1; bounding box: 46×39×61 Å

Foldseek 3Di:
DVLLVVVVVVVVVVCVVCVPDDAAQEEEAEAADVVSLVSVVVVDDPVRHDLNHAYEYEYAQVCVVCQLVSLLVNVVVSNQRYWYWHDDPDQKTWIWHWQCADLVHHGHSDTDTQWIDHPRDTDVPGDSGDDSQQARNAAEDEDEAEDDPPAWHADPVCNQDIDHDVSVVVVVSCVRHVYHYDYDYDPDHDWDDDPPDPIRDDDD

Secondary structure (DSSP, 8-state):
-HHHHHHHHHHHHHHHH-TT-PPEEEEEEE-SSHHHHHHHHHH--TTTEEEEEEEEEEEEGGGGGGHHHHHHHHHHTT--SEEEEEE-SSS-EEEEE--SB-SS-BS----EEEEEEETTEESS---SS--TTS--TTPEEEEEE--BTTTBB--TT-TT--BSHHHHHHHHHHHHHT-EEEEEE-S--S----SSSPPPS---

Sequence (204 aa):
MELEQSATLTLEHYTKIHPNMTKQSHNVVLCESIESFNSFLSTINPKYFNFQGYYLIVIPGRLYEYMSDMFATLWSLHIVNVNLLPLTRDDDDFIYTYYPFTSLDCGSTLPVQLDYYRDGKWMEKNELFPNKMKDLFNCTLSVVTFDIPPFIKIDKEKEDSPSGIEVMLMNVLALKMNFNIKWIYSEELWGKAPEHEEPTGKSN

InterPro domains:
  IPR056198 Putative ionotropic receptor, ligand binding domain [PF24061] (4-134)